Protein 4AJ8 (pdb70)

Secondary structure (DSSP, 8-state):
--EE--SHHHHHHHHHHTTTSEEEEEEE-TT-HHHHHHHHHHHHHHHH-SSEEEEEEETTT-HHHHHHTT--BSSEEEEEETTEEEEEEES--HHHHHHHHHHH-/-EEE--SHHHHHHHHHHTTTSEEEEEEE-TT-HHHHHHHHHHHHHHHH-TTEEEEEEETTT-HHHHHHTT--BSSEEEEEETTEEEEEEES--HHHHHHHHHHH-

Structure (mmCIF, N/CA/C/O backbone):
data_4AJ8
#
_entry.id   4AJ8
#
_cell.length_a   57.523
_cell.length_b   57.523
_cell.length_c   118.016
_cell.angle_alpha   90.00
_cell.angle_beta   90.00
_cell.angle_gamma   120.00
#
_symmetry.space_group_name_H-M   'P 32 1 2'
#
loop_
_entity.id
_entity.type
_entity.pdbx_description
1 polymer THIOREDOXIN
2 non-polymer GLYCEROL
3 non-polymer 'ACETATE ION'
4 non-polymer 'SULFATE ION'
5 water water
#
loop_
_atom_site.group_PDB
_atom_site.id
_atom_site.type_symbol
_atom_site.label_atom_id
_atom_site.label_alt_id
_atom_site.label_comp_id
_atom_site.label_asym_id
_atom_site.label_entity_id
_atom_site.label_seq_id
_atom_site.pdbx_PDB_ins_code
_atom_site.Cartn_x
_atom_site.Cartn_y
_atom_site.Cartn_z
_atom_site.occupancy
_atom_site.B_iso_or_equiv
_atom_site.auth_seq_id
_atom_site.auth_comp_id
_atom_site.auth_asym_id
_atom_site.auth_atom_id
_atom_site.pdbx_PDB_model_num
ATOM 1 N N . MET A 1 1 ? 27.736 -16.786 -27.148 1.00 34.84 1 MET A N 1
ATOM 2 C CA . MET A 1 1 ? 27.816 -15.793 -26.037 1.00 41.85 1 MET A CA 1
ATOM 3 C C . MET A 1 1 ? 26.394 -15.262 -25.885 1.00 36.68 1 MET A C 1
ATOM 4 O O . MET A 1 1 ? 25.728 -15.015 -26.913 1.00 45.21 1 MET A O 1
ATOM 9 N N A VAL A 1 2 ? 25.871 -15.130 -24.672 0.24 22.52 2 VAL A N 1
ATOM 10 N N B VAL A 1 2 ? 25.936 -15.072 -24.638 0.76 22.33 2 VAL A N 1
ATOM 11 C CA A VAL A 1 2 ? 24.518 -14.578 -24.617 0.24 20.29 2 VAL A CA 1
ATOM 12 C CA B VAL A 1 2 ? 24.568 -14.569 -24.499 0.76 20.51 2 VAL A CA 1
ATOM 13 C C A VAL A 1 2 ? 24.571 -13.074 -24.332 0.24 18.07 2 VAL A C 1
ATOM 14 C C B VAL A 1 2 ? 24.624 -13.039 -24.321 0.76 17.84 2 VAL A C 1
ATOM 15 O O A VAL A 1 2 ? 25.162 -12.610 -23.362 0.24 18.63 2 VAL A O 1
ATOM 16 O O B VAL A 1 2 ? 25.159 -12.558 -23.343 0.76 18.58 2 VAL A O 1
ATOM 23 N N . TYR A 1 3 ? 23.939 -12.331 -25.230 1.00 17.00 3 TYR A N 1
ATOM 24 C CA . TYR A 1 3 ? 24.036 -10.873 -25.210 1.00 17.00 3 TYR A CA 1
ATOM 25 C C . TYR A 1 3 ? 23.075 -10.305 -24.167 1.00 14.10 3 TYR A C 1
ATOM 26 O O . TYR A 1 3 ? 21.894 -10.696 -24.151 1.00 14.81 3 TYR A O 1
ATOM 35 N N . GLN A 1 4 ? 23.575 -9.385 -23.375 1.00 14.87 4 GLN A N 1
ATOM 36 C CA . GLN A 1 4 ? 22.710 -8.678 -22.384 1.00 14.16 4 GLN A CA 1
ATOM 37 C C . GLN A 1 4 ? 22.032 -7.448 -22.968 1.00 14.56 4 GLN A C 1
ATOM 38 O O . GLN A 1 4 ? 22.702 -6.398 -23.302 1.00 17.06 4 GLN A O 1
ATOM 44 N N . VAL A 1 5 ? 20.712 -7.533 -23.099 1.00 14.12 5 VAL A N 1
ATOM 45 C CA . VAL A 1 5 ? 19.864 -6.403 -23.545 1.00 13.35 5 VAL A CA 1
ATOM 46 C C . VAL A 1 5 ? 20.018 -5.235 -22.619 1.00 17.09 5 VAL A C 1
ATOM 47 O O . VAL A 1 5 ? 19.899 -5.332 -21.389 1.00 15.49 5 VAL A O 1
ATOM 51 N N . LYS A 1 6 ? 20.255 -4.037 -23.186 1.00 15.04 6 LYS A N 1
ATOM 52 C CA . LYS A 1 6 ? 20.641 -2.899 -22.325 1.00 16.30 6 LYS A CA 1
ATOM 53 C C . LYS A 1 6 ? 19.427 -2.052 -21.927 1.00 13.00 6 LYS A C 1
ATOM 54 O O . LYS A 1 6 ? 19.410 -1.484 -20.858 1.00 19.55 6 LYS A O 1
ATOM 60 N N . ASP A 1 7 ? 18.428 -2.005 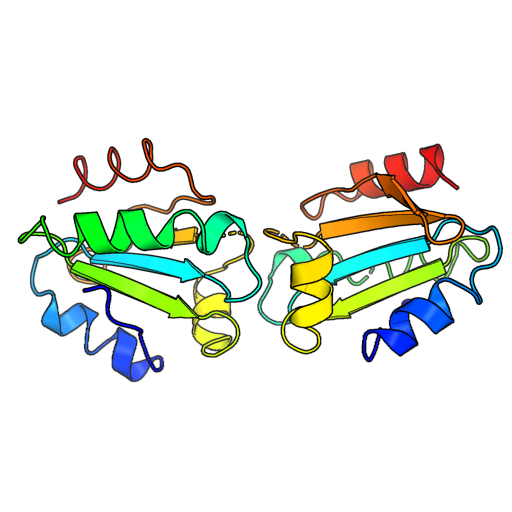-22.807 1.00 16.32 7 ASP A N 1
ATOM 61 C CA . ASP A 1 7 ? 17.252 -1.169 -22.657 1.00 14.12 7 ASP A CA 1
ATOM 62 C C . ASP A 1 7 ? 16.218 -1.519 -23.707 1.00 14.10 7 ASP A C 1
ATOM 63 O O . ASP A 1 7 ? 16.411 -2.469 -24.516 1.00 12.85 7 ASP A O 1
ATOM 68 N N . GLN A 1 8 ? 15.077 -0.866 -23.713 1.00 15.72 8 GLN A N 1
ATOM 69 C CA . GLN A 1 8 ? 14.009 -1.240 -24.633 1.00 16.65 8 GLN A CA 1
ATOM 70 C C . GLN A 1 8 ? 14.446 -1.022 -26.112 1.00 13.76 8 GLN A C 1
ATOM 71 O O . GLN A 1 8 ? 14.133 -1.845 -26.970 1.00 14.17 8 GLN A O 1
ATOM 77 N N . GLU A 1 9 ? 15.156 0.051 -26.400 1.00 15.80 9 GLU A N 1
ATOM 78 C CA . GLU A 1 9 ? 15.562 0.247 -27.784 1.00 15.55 9 GLU A CA 1
ATOM 79 C C . GLU A 1 9 ? 16.516 -0.865 -28.220 1.00 15.05 9 GLU A C 1
ATOM 80 O O . GLU A 1 9 ? 16.458 -1.3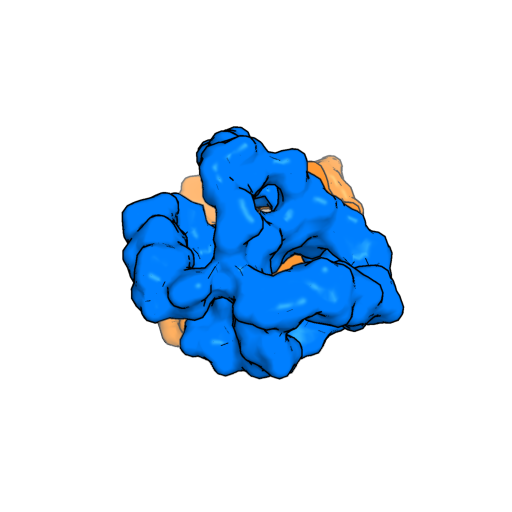26 -29.406 1.00 14.12 9 GLU A O 1
ATOM 86 N N . ASP A 1 10 ? 17.346 -1.290 -27.269 1.00 14.46 10 ASP A N 1
ATOM 87 C CA . ASP A 1 10 ? 18.304 -2.346 -27.581 1.00 16.51 10 ASP A CA 1
ATOM 88 C C . ASP A 1 10 ? 17.595 -3.620 -27.782 1.00 16.84 10 ASP A C 1
ATOM 89 O O . ASP A 1 10 ? 18.021 -4.413 -28.642 1.00 13.98 10 ASP A O 1
ATOM 94 N N . PHE A 1 11 ? 16.543 -3.877 -27.050 1.00 14.08 11 PHE A N 1
ATOM 95 C CA . PHE A 1 11 ? 15.763 -5.130 -27.307 1.00 13.09 11 PHE A CA 1
ATOM 96 C C . PHE A 1 11 ? 15.272 -5.147 -28.744 1.00 14.11 11 PHE A C 1
ATOM 97 O O . PHE A 1 11 ? 15.376 -6.147 -29.448 1.00 13.60 11 PHE A O 1
ATOM 105 N N . THR A 1 12 ? 14.660 -4.044 -29.214 1.00 13.40 12 THR A N 1
ATOM 106 C CA . THR A 1 12 ? 14.269 -3.972 -30.625 1.00 14.31 12 THR A CA 1
ATOM 107 C C . THR A 1 12 ? 15.432 -4.146 -31.601 1.00 14.98 12 THR A C 1
ATOM 108 O O . THR A 1 12 ? 15.273 -4.879 -32.586 1.00 13.13 12 THR A O 1
ATOM 112 N N . LYS A 1 13 ? 16.575 -3.552 -31.330 1.00 13.63 13 LYS A N 1
ATOM 113 C CA A LYS A 1 13 ? 17.772 -3.725 -32.194 0.47 13.36 13 LYS A CA 1
ATOM 114 C CA B LYS A 1 13 ? 17.745 -3.735 -32.185 0.53 13.38 13 LYS A CA 1
ATOM 115 C C . LYS A 1 13 ? 18.127 -5.205 -32.276 1.00 15.81 13 LYS A C 1
ATOM 116 O O . LYS A 1 13 ? 18.390 -5.715 -33.358 1.00 15.64 13 LYS A O 1
ATOM 127 N N . GLN A 1 14 ? 18.118 -5.877 -31.120 1.00 14.07 14 GLN A N 1
ATOM 128 C CA . GLN A 1 14 ? 18.543 -7.288 -31.234 1.00 11.42 14 GLN A CA 1
ATOM 129 C C . GLN A 1 14 ? 17.514 -8.152 -31.867 1.00 14.80 14 GLN A C 1
ATOM 130 O O . GLN A 1 14 ? 17.860 -9.193 -32.501 1.00 13.85 14 GLN A O 1
ATOM 136 N N . LEU A 1 15 ? 16.216 -7.880 -31.683 1.00 12.55 15 LEU A N 1
ATOM 137 C CA . LEU A 1 15 ? 15.190 -8.630 -32.371 1.00 13.32 15 LEU A CA 1
ATOM 138 C C . LEU A 1 15 ? 15.307 -8.458 -33.895 1.00 15.54 15 LEU A C 1
ATOM 139 O O . LEU A 1 15 ? 15.066 -9.407 -34.656 1.00 17.29 15 LEU A O 1
ATOM 144 N N . ASN A 1 16 ? 15.641 -7.242 -34.298 1.00 15.00 16 ASN A N 1
ATOM 145 C CA . ASN A 1 16 ? 15.884 -7.030 -35.706 1.00 14.48 16 ASN A CA 1
ATOM 146 C C . ASN A 1 16 ? 17.165 -7.725 -36.183 1.00 15.87 16 ASN A C 1
ATOM 147 O O . ASN A 1 16 ? 17.167 -8.338 -37.261 1.00 15.89 16 ASN A O 1
ATOM 152 N N . GLU A 1 17 ? 18.204 -7.703 -35.373 1.00 11.89 17 GLU A N 1
ATOM 153 C CA . GLU A 1 17 ? 19.507 -8.318 -35.767 1.00 13.40 17 GLU A CA 1
ATOM 154 C C . GLU A 1 17 ? 19.336 -9.791 -35.902 1.00 15.61 17 GLU A C 1
ATOM 155 O O . GLU A 1 17 ? 20.037 -10.431 -36.762 1.00 16.43 17 GLU A O 1
ATOM 161 N N . ALA A 1 18 ? 18.391 -10.417 -35.162 1.00 12.47 18 ALA A N 1
ATOM 162 C CA . ALA A 1 18 ? 18.208 -11.875 -35.298 1.00 13.42 18 ALA A CA 1
ATOM 163 C C . ALA A 1 18 ? 17.597 -12.315 -36.600 1.00 13.54 18 ALA A C 1
ATOM 164 O O . ALA A 1 18 ? 17.600 -13.502 -36.896 1.00 13.29 18 ALA A O 1
ATOM 166 N N . GLY A 1 19 ? 17.068 -11.375 -37.408 1.00 13.22 19 GLY A N 1
ATOM 167 C CA . GLY A 1 19 ? 16.493 -11.829 -38.703 1.00 15.12 19 GLY A CA 1
ATOM 168 C C . GLY A 1 19 ? 15.314 -12.776 -38.573 1.00 12.93 19 GLY A C 1
ATOM 169 O O . GLY A 1 19 ? 14.352 -12.424 -37.861 1.00 16.04 19 GLY A O 1
ATOM 170 N N . ASN A 1 20 ? 15.374 -13.967 -39.186 1.00 15.57 20 ASN A N 1
ATOM 171 C CA . ASN A 1 20 ? 14.355 -14.926 -39.097 1.00 14.95 20 ASN A CA 1
ATOM 172 C C . ASN A 1 20 ? 14.642 -16.011 -38.004 1.00 14.29 20 ASN A C 1
ATOM 173 O O . ASN A 1 20 ? 13.761 -16.876 -37.821 1.00 15.58 20 ASN A O 1
ATOM 178 N N . LYS A 1 21 ? 15.746 -15.831 -37.253 1.00 14.79 21 LYS A N 1
ATOM 179 C CA . LYS A 1 21 ? 16.074 -16.868 -36.225 1.00 14.02 21 LYS A CA 1
ATOM 180 C C . LYS A 1 21 ? 15.150 -16.801 -35.012 1.00 13.98 21 LYS A C 1
ATOM 181 O O . LYS A 1 21 ? 14.817 -15.684 -34.557 1.00 14.79 21 LYS A O 1
ATOM 187 N N . LEU A 1 22 ? 14.849 -17.985 -34.438 1.00 12.10 22 LEU A N 1
ATOM 188 C CA . LEU A 1 22 ? 14.286 -18.000 -33.073 1.00 11.14 22 LEU A CA 1
ATOM 189 C C . LEU A 1 22 ? 15.180 -17.233 -32.161 1.00 14.33 22 LEU A C 1
ATOM 190 O O . LEU A 1 22 ? 16.440 -17.343 -32.171 1.00 13.15 22 LEU A O 1
ATOM 195 N N . VAL A 1 23 ? 14.554 -16.458 -31.249 1.00 13.11 23 VAL A N 1
ATOM 196 C CA . VAL A 1 23 ? 15.245 -15.724 -30.182 1.00 10.67 23 VAL A CA 1
ATOM 197 C C . VAL A 1 23 ? 14.740 -16.252 -28.856 1.00 11.38 23 VAL A C 1
ATOM 198 O O . VAL A 1 23 ? 13.523 -16.345 -28.642 1.00 12.84 23 VAL A O 1
ATOM 202 N N . VAL A 1 24 ? 15.687 -16.594 -27.978 1.00 11.14 24 VAL A N 1
ATOM 203 C CA . VAL A 1 24 ? 15.352 -17.036 -26.585 1.00 10.62 24 VAL A CA 1
ATOM 204 C C . VAL A 1 24 ? 15.855 -15.963 -25.732 1.00 10.16 24 VAL A C 1
ATOM 205 O O . VAL A 1 24 ? 17.077 -15.690 -25.679 1.00 12.20 24 VAL A O 1
ATOM 209 N N . ILE A 1 25 ? 14.992 -15.379 -24.867 1.00 10.48 25 ILE A N 1
ATOM 210 C CA . ILE A 1 25 ? 15.462 -14.328 -23.940 1.00 11.82 25 ILE A CA 1
ATOM 211 C C . ILE A 1 25 ? 15.278 -14.804 -22.516 1.00 10.63 25 ILE A C 1
ATOM 212 O O . ILE A 1 25 ? 14.152 -15.200 -22.146 1.00 12.25 25 ILE A O 1
ATOM 217 N N . ASP A 1 26 ? 16.370 -14.852 -21.788 1.00 10.01 26 ASP A N 1
ATOM 218 C CA . ASP A 1 26 ? 16.367 -15.269 -20.341 1.00 9.86 26 ASP A CA 1
ATOM 219 C C . ASP A 1 26 ? 16.221 -14.036 -19.481 1.00 9.11 26 ASP A C 1
ATOM 220 O O . ASP A 1 26 ? 17.114 -13.178 -19.467 1.00 10.78 26 ASP A O 1
ATOM 225 N N . PHE A 1 27 ? 15.037 -13.882 -18.856 1.00 10.10 27 PHE A N 1
ATOM 226 C CA . PHE A 1 27 ? 14.851 -12.854 -17.795 1.00 10.34 27 PHE A CA 1
ATOM 227 C C . PHE A 1 27 ? 15.363 -13.398 -16.483 1.00 11.39 27 PHE A C 1
ATOM 228 O O . PHE A 1 27 ? 14.864 -14.384 -15.972 1.00 13.28 27 PHE A O 1
ATOM 236 N N . TYR A 1 28 ? 16.353 -12.747 -15.943 1.00 10.69 28 TYR A N 1
ATOM 237 C CA . TYR A 1 28 ? 17.053 -13.295 -14.791 1.00 10.44 28 TYR A CA 1
ATOM 238 C C . TYR A 1 28 ? 17.373 -12.205 -13.768 1.00 12.08 28 TYR A C 1
ATOM 239 O O . TYR A 1 28 ? 17.223 -11.001 -14.039 1.00 11.19 28 TYR A O 1
ATOM 248 N N . ALA A 1 29 ? 17.867 -12.610 -12.591 1.00 12.46 29 ALA A N 1
ATOM 249 C CA . ALA A 1 29 ? 18.457 -11.653 -11.661 1.00 13.28 29 ALA A CA 1
ATOM 250 C C . ALA A 1 29 ? 19.795 -12.203 -11.137 1.00 13.79 29 ALA A C 1
ATOM 251 O O . ALA A 1 29 ? 19.949 -13.405 -11.011 1.00 15.50 29 ALA A O 1
ATOM 253 N N . THR A 1 30 ? 20.644 -11.303 -10.713 1.00 17.63 30 THR A N 1
ATOM 254 C CA . THR A 1 30 ? 21.973 -11.736 -10.219 1.00 15.98 30 THR A CA 1
ATOM 255 C C . THR A 1 30 ? 21.848 -12.377 -8.847 1.00 17.84 30 THR A C 1
ATOM 256 O O . THR A 1 30 ? 22.794 -13.072 -8.442 1.00 23.76 30 THR A O 1
ATOM 260 N N . TRP A 1 31 ? 20.722 -12.220 -8.147 1.00 17.98 31 TRP A N 1
ATOM 261 C CA . TRP A 1 31 ? 20.576 -12.759 -6.790 1.00 18.24 31 TRP A CA 1
ATOM 262 C C . TRP A 1 31 ? 19.794 -14.070 -6.865 1.00 20.49 31 TRP A C 1
ATOM 263 O O . TRP A 1 31 ? 19.447 -14.674 -5.803 1.00 20.67 31 TRP A O 1
ATOM 274 N N A CYS A 1 32 ? 19.506 -14.528 -8.107 0.40 15.82 32 CYS A N 1
ATOM 275 N N B CYS A 1 32 ? 19.549 -14.561 -8.065 0.60 15.78 32 CYS A N 1
ATOM 276 C CA A CYS A 1 32 ? 18.686 -15.721 -8.427 0.40 16.53 32 CYS A CA 1
ATOM 277 C CA B CYS A 1 32 ? 18.651 -15.657 -8.098 0.60 14.35 32 CYS A CA 1
ATOM 278 C C A CYS A 1 32 ? 19.544 -16.971 -8.520 0.40 16.62 32 CYS A C 1
ATOM 279 C C B CYS A 1 32 ? 19.470 -16.905 -8.451 0.60 16.81 32 CYS A C 1
ATOM 280 O O A CYS A 1 32 ? 20.202 -17.220 -9.540 0.40 16.34 32 CYS A O 1
ATOM 281 O O B CYS A 1 32 ? 20.067 -17.052 -9.495 0.60 16.18 32 CYS A O 1
ATOM 286 N N . GLY A 1 33 ? 19.470 -17.809 -7.468 1.00 17.15 33 GLY A N 1
ATOM 287 C CA . GLY A 1 33 ? 20.192 -19.071 -7.547 1.00 18.04 33 GLY A CA 1
ATOM 288 C C . GLY A 1 33 ? 19.928 -19.938 -8.774 1.00 16.91 33 GLY A C 1
ATOM 289 O O . GLY A 1 33 ? 20.872 -20.273 -9.473 1.00 17.29 33 GLY A O 1
ATOM 290 N N . PRO A 1 34 ? 18.641 -20.279 -9.055 1.00 14.99 34 PRO A N 1
ATOM 291 C CA . PRO A 1 34 ? 18.367 -21.097 -10.273 1.00 16.64 34 PRO A CA 1
ATOM 292 C C . PRO A 1 34 ? 18.866 -20.434 -11.584 1.00 17.01 34 PRO A C 1
ATOM 293 O O . PRO A 1 34 ? 19.265 -21.023 -12.543 1.00 17.43 34 PRO A O 1
ATOM 297 N N . CYS A 1 35 ? 18.829 -19.077 -11.608 1.00 14.44 35 CYS A N 1
ATOM 298 C CA . CYS A 1 35 ? 19.430 -18.416 -12.778 1.00 14.07 35 CYS A CA 1
ATOM 299 C C . CYS A 1 35 ? 20.889 -18.610 -12.967 1.00 14.07 35 CYS A C 1
ATOM 300 O O . CYS A 1 35 ? 21.368 -18.790 -14.068 1.00 15.65 35 CYS A O 1
ATOM 303 N N . LYS A 1 36 ? 21.608 -18.559 -11.845 1.00 16.03 36 LYS A N 1
ATOM 304 C CA . LYS A 1 36 ? 23.071 -18.757 -11.894 1.00 17.13 36 LYS A CA 1
ATOM 305 C C . LYS A 1 36 ? 23.405 -20.217 -12.306 1.00 16.56 36 LYS A C 1
ATOM 306 O O . LYS A 1 36 ? 24.371 -20.431 -13.047 1.00 18.70 36 LYS A O 1
ATOM 312 N N A MET A 1 37 ? 22.598 -21.164 -11.895 0.41 16.55 37 MET A N 1
ATOM 313 N N B MET A 1 37 ? 22.569 -21.149 -11.847 0.59 16.46 37 MET A N 1
ATOM 314 C CA A MET A 1 37 ? 22.928 -22.558 -12.228 0.41 18.81 37 MET A CA 1
ATOM 315 C CA B MET A 1 37 ? 22.714 -22.618 -12.132 0.59 17.68 37 MET A CA 1
ATOM 316 C C A MET A 1 37 ? 22.598 -22.901 -13.674 0.41 18.72 37 MET A C 1
ATOM 317 C C B MET A 1 37 ? 22.574 -22.890 -13.627 0.59 18.72 37 MET A C 1
ATOM 318 O O A MET A 1 37 ? 23.213 -23.781 -14.274 0.41 22.26 37 MET A O 1
ATOM 319 O O B MET A 1 37 ? 23.284 -23.710 -14.210 0.59 22.45 37 MET A O 1
ATOM 328 N N . ILE A 1 38 ? 21.652 -22.185 -14.276 1.00 16.81 38 ILE A N 1
ATOM 329 C CA . ILE A 1 38 ? 21.409 -22.490 -15.684 1.00 14.26 38 ILE A CA 1
ATOM 330 C C . ILE A 1 38 ? 22.171 -21.607 -16.693 1.00 15.88 38 ILE A C 1
ATOM 331 O O . ILE A 1 38 ? 22.361 -21.970 -17.852 1.00 14.87 38 ILE A O 1
ATOM 336 N N . ALA A 1 39 ? 22.708 -20.488 -16.184 1.00 14.62 39 ALA A N 1
ATOM 337 C CA . ALA A 1 39 ? 23.406 -19.609 -17.111 1.00 14.79 39 ALA A CA 1
ATOM 338 C C . ALA A 1 39 ? 24.557 -20.231 -17.912 1.00 14.64 39 ALA A C 1
ATOM 339 O O . ALA A 1 39 ? 24.622 -20.009 -19.109 1.00 16.44 39 ALA A O 1
ATOM 341 N N . PRO A 1 40 ? 25.406 -21.100 -17.250 1.00 15.32 40 PRO A N 1
ATOM 342 C CA . PRO A 1 40 ? 26.431 -21.701 -18.111 1.00 19.61 40 PRO A CA 1
ATOM 343 C C . PRO A 1 40 ? 25.837 -22.672 -19.212 1.00 16.12 40 PRO A C 1
ATOM 344 O O . PRO A 1 40 ? 26.446 -22.758 -20.271 1.00 14.21 40 PRO A O 1
ATOM 348 N N . LYS A 1 41 ? 24.698 -23.303 -18.936 1.00 15.64 41 LYS A N 1
ATOM 349 C CA . LYS A 1 41 ? 24.043 -24.123 -19.970 1.00 15.79 41 LYS A CA 1
ATOM 350 C C . LYS A 1 41 ? 23.563 -23.282 -21.130 1.00 15.88 41 LYS A C 1
ATOM 351 O O . LYS A 1 41 ? 23.655 -23.703 -22.274 1.00 16.55 41 LYS A O 1
ATOM 357 N N . LEU A 1 42 ? 23.033 -22.098 -20.804 1.00 12.81 42 LEU A N 1
ATOM 358 C CA . LEU A 1 42 ? 22.660 -21.192 -21.896 1.00 15.67 42 LEU A CA 1
ATOM 359 C C . LEU A 1 42 ? 23.878 -20.723 -22.724 1.00 12.15 42 LEU A C 1
ATOM 360 O O . LEU A 1 42 ? 23.777 -20.596 -23.924 1.00 15.28 42 LEU A O 1
ATOM 365 N N . GLU A 1 43 ? 24.972 -20.405 -22.055 1.00 14.30 43 GLU A N 1
ATOM 366 C CA . GLU A 1 43 ? 26.172 -19.992 -22.782 1.00 17.61 43 GLU A CA 1
ATOM 367 C C . GLU A 1 43 ? 26.620 -21.145 -23.655 1.00 17.10 43 GLU A C 1
ATOM 368 O O . GLU A 1 43 ? 26.984 -20.928 -24.781 1.00 15.75 43 GLU A O 1
ATOM 374 N N . GLU A 1 44 ? 26.542 -22.382 -23.159 1.00 15.38 44 GLU A N 1
ATOM 375 C CA . GLU A 1 44 ? 26.861 -23.486 -24.063 1.00 17.05 44 GLU A CA 1
ATOM 376 C C . GLU A 1 44 ? 25.946 -23.700 -25.270 1.00 15.15 44 GLU A C 1
ATOM 377 O O . GLU A 1 44 ? 26.400 -23.919 -26.390 1.00 16.01 44 GLU A O 1
ATOM 383 N N . LEU A 1 45 ? 24.615 -23.527 -25.063 1.00 16.34 45 LEU A N 1
ATOM 384 C CA . LEU A 1 45 ? 23.715 -23.573 -26.209 1.00 16.89 45 LEU A CA 1
ATOM 385 C C . LEU A 1 45 ? 23.937 -22.430 -27.193 1.00 14.60 45 LEU A C 1
ATOM 386 O O . LEU A 1 45 ? 23.829 -22.638 -28.402 1.00 16.02 45 LEU A O 1
ATOM 391 N N . SER A 1 46 ? 24.239 -21.225 -26.686 1.00 13.58 46 SER A N 1
ATOM 392 C CA . SER A 1 46 ? 24.482 -20.077 -27.530 1.00 13.09 46 SER A CA 1
ATOM 393 C C . SER A 1 46 ? 25.751 -20.292 -28.402 1.00 13.72 46 SER A C 1
ATOM 394 O O . SER A 1 46 ? 25.774 -19.956 -29.540 1.00 16.77 46 SER A O 1
ATOM 397 N N A GLN A 1 47 ? 26.795 -20.857 -27.795 0.42 15.95 47 GLN A N 1
ATOM 398 N N B GLN A 1 47 ? 26.813 -20.861 -27.825 0.58 15.89 47 GLN A N 1
ATOM 399 C CA A GLN A 1 47 ? 28.054 -21.120 -28.499 0.42 17.98 47 GLN A CA 1
ATOM 400 C CA B GLN A 1 47 ? 28.037 -21.163 -28.598 0.58 17.82 47 GLN A CA 1
ATOM 401 C C A GLN A 1 47 ? 27.857 -22.160 -29.599 0.42 23.38 47 GLN A C 1
ATOM 402 C C B GLN A 1 47 ? 27.762 -22.349 -29.542 0.58 23.93 47 GLN A C 1
ATOM 403 O O A GLN A 1 47 ? 28.619 -22.190 -30.581 0.42 23.88 47 GLN A O 1
ATOM 404 O O B GLN A 1 47 ? 28.286 -22.404 -30.676 0.58 24.06 47 GLN A O 1
ATOM 415 N N A SER A 1 48 ? 26.824 -23.005 -29.463 0.42 17.73 48 SER A N 1
ATOM 416 N N B SER A 1 48 ? 26.888 -23.281 -29.126 0.58 15.62 48 SER A N 1
ATOM 417 C CA A SER A 1 48 ? 26.731 -24.187 -30.292 0.42 20.17 48 SER A CA 1
ATOM 418 C CA B SER A 1 48 ? 26.565 -24.443 -29.992 0.58 18.61 48 SER A CA 1
ATOM 419 C C A SER A 1 48 ? 25.683 -24.124 -31.343 0.42 20.01 48 SER A C 1
ATOM 420 C C B SER A 1 48 ? 25.684 -24.197 -31.199 0.58 19.55 48 SER A C 1
ATOM 421 O O A SER A 1 48 ? 25.830 -24.650 -32.440 0.42 21.91 48 SER A O 1
ATOM 422 O O B SER A 1 48 ? 25.997 -24.629 -32.282 0.58 21.98 48 SER A O 1
ATOM 427 N N . MET A 1 49 ? 24.591 -23.429 -31.053 1.00 19.53 49 MET A N 1
ATOM 428 C CA . MET A 1 49 ? 23.567 -23.356 -32.055 1.00 20.31 49 MET A CA 1
ATOM 429 C C . MET A 1 49 ? 23.698 -22.109 -32.889 1.00 29.03 49 MET A C 1
ATOM 430 O O . MET A 1 49 ? 23.799 -20.991 -32.366 1.00 33.24 49 MET A O 1
ATOM 435 N N . SER A 1 50 ? 23.702 -22.277 -34.195 1.00 21.94 50 SER A N 1
ATOM 436 C CA . SER A 1 50 ? 23.871 -21.082 -35.024 1.00 21.13 50 SER A CA 1
ATOM 437 C C . SER A 1 50 ? 22.558 -20.556 -35.565 1.00 21.42 50 SER A C 1
ATOM 438 O O . SER A 1 50 ? 22.488 -19.463 -36.172 1.00 27.15 50 SER A O 1
ATOM 441 N N . ASP A 1 51 ? 21.492 -21.325 -35.396 1.00 18.55 51 ASP A N 1
ATOM 442 C CA . ASP A 1 51 ? 20.177 -20.903 -35.871 1.00 19.03 51 ASP A CA 1
ATOM 443 C C . ASP A 1 51 ? 19.234 -20.418 -34.819 1.00 18.51 51 ASP A C 1
ATOM 444 O O . ASP A 1 51 ? 18.031 -20.349 -35.044 1.00 17.77 51 ASP A O 1
ATOM 449 N N . VAL A 1 52 ? 19.768 -20.134 -33.664 1.00 13.94 52 VAL A N 1
ATOM 450 C CA . VAL A 1 52 ? 19.014 -19.518 -32.556 1.00 12.62 52 VAL A CA 1
ATOM 451 C C . VAL A 1 52 ? 19.866 -18.438 -31.971 1.00 14.84 52 VAL A C 1
ATOM 452 O O . VAL A 1 52 ? 21.118 -18.496 -31.916 1.00 16.86 52 VAL A O 1
ATOM 456 N N . VAL A 1 53 ? 19.222 -17.308 -31.576 1.00 11.44 53 VAL A N 1
ATOM 457 C CA . VAL A 1 53 ? 19.905 -16.267 -30.852 1.00 12.07 53 VAL A CA 1
ATOM 458 C C . VAL A 1 53 ? 19.445 -16.252 -29.412 1.00 11.56 53 VAL A C 1
ATOM 459 O O . VAL A 1 53 ? 18.229 -16.336 -29.179 1.00 12.46 53 VAL A O 1
ATOM 463 N N . PHE A 1 54 ? 20.401 -16.191 -28.526 1.00 13.16 54 PHE A N 1
ATOM 464 C CA . PHE A 1 54 ? 20.171 -16.153 -27.077 1.00 11.25 54 PHE A CA 1
ATOM 465 C C . PHE A 1 54 ? 20.498 -14.768 -26.526 1.00 13.07 54 PHE A C 1
ATOM 466 O O . PHE A 1 54 ? 21.569 -14.185 -26.707 1.00 14.24 54 PHE A O 1
ATOM 474 N N . LEU A 1 55 ? 19.480 -14.194 -25.845 1.00 11.42 55 LEU A N 1
ATOM 475 C CA . LEU A 1 55 ? 19.635 -12.916 -25.130 1.00 11.66 55 LEU A CA 1
ATOM 476 C C . LEU A 1 55 ? 19.302 -13.043 -23.661 1.00 10.62 55 LEU A C 1
ATOM 477 O O . LEU A 1 55 ? 18.650 -14.010 -23.227 1.00 11.43 55 LEU A O 1
ATOM 482 N N . LYS A 1 56 ? 19.727 -12.072 -22.912 1.00 9.83 56 LYS A N 1
ATOM 483 C CA . LYS A 1 56 ? 19.370 -12.050 -21.493 1.00 10.84 56 LYS A CA 1
ATOM 484 C C . LYS A 1 56 ? 18.990 -10.635 -21.057 1.00 13.48 56 LYS A C 1
ATOM 485 O O . LYS A 1 56 ? 19.491 -9.635 -21.607 1.00 13.42 56 LYS A O 1
ATOM 491 N N . VAL A 1 57 ? 18.062 -10.556 -20.079 1.00 10.11 57 VAL A N 1
ATOM 492 C CA . VAL A 1 57 ? 17.600 -9.312 -19.531 1.00 12.05 57 VAL A CA 1
ATOM 493 C C . VAL A 1 57 ? 17.697 -9.435 -18.011 1.00 12.49 57 VAL A C 1
ATOM 494 O O . VAL A 1 57 ? 17.039 -10.271 -17.400 1.00 12.87 57 VAL A O 1
ATOM 498 N N . ASP A 1 58 ? 18.438 -8.526 -17.433 1.00 12.77 58 ASP A N 1
ATOM 499 C CA . ASP A 1 58 ? 18.566 -8.441 -15.966 1.00 10.78 58 ASP A CA 1
ATOM 500 C C . ASP A 1 58 ? 17.385 -7.667 -15.462 1.00 14.56 58 ASP A C 1
ATOM 501 O O . ASP A 1 58 ? 17.288 -6.438 -15.777 1.00 15.75 58 ASP A O 1
ATOM 506 N N . VAL A 1 59 ? 16.482 -8.300 -14.737 1.00 12.87 59 VAL A N 1
ATOM 507 C CA . VAL A 1 59 ? 15.237 -7.612 -14.335 1.00 15.29 59 VAL A CA 1
ATOM 508 C C . VAL A 1 59 ? 15.467 -6.441 -13.426 1.00 15.42 59 VAL A C 1
ATOM 509 O O . VAL A 1 59 ? 14.588 -5.552 -13.335 1.00 18.34 59 VAL A O 1
ATOM 513 N N . ASP A 1 60 ? 16.552 -6.421 -12.694 1.00 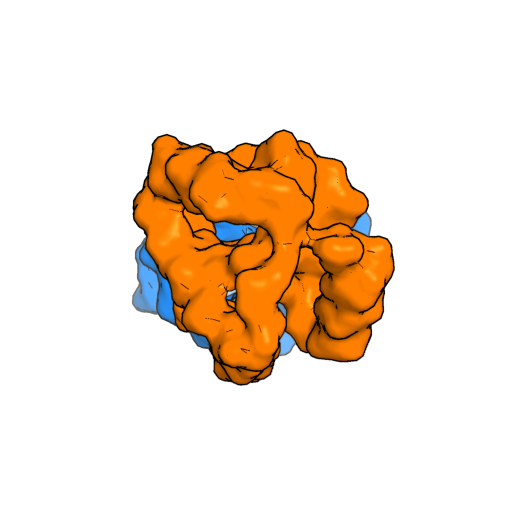14.24 60 ASP A N 1
ATOM 514 C CA . ASP A 1 60 ? 16.788 -5.241 -11.819 1.00 20.20 60 ASP A CA 1
ATOM 515 C C . ASP A 1 60 ? 17.347 -4.066 -12.600 1.00 23.81 60 ASP A C 1
ATOM 516 O O . ASP A 1 60 ? 17.149 -2.898 -12.204 1.00 29.31 60 ASP A O 1
ATOM 521 N N . GLU A 1 61 ? 18.031 -4.310 -13.692 1.00 17.29 61 GLU A N 1
ATOM 522 C CA . GLU A 1 61 ? 18.519 -3.258 -14.570 1.00 23.73 61 GLU A CA 1
ATOM 523 C C . GLU A 1 61 ? 17.505 -2.778 -15.599 1.00 23.23 61 GLU A C 1
ATOM 524 O O . GLU A 1 61 ? 17.568 -1.606 -16.046 1.00 26.81 61 GLU A O 1
ATOM 530 N N . CYS A 1 62 ? 16.607 -3.660 -16.004 1.00 15.97 62 CYS A N 1
ATOM 531 C CA . CYS A 1 62 ? 15.554 -3.332 -17.019 1.00 17.20 62 CYS A CA 1
ATOM 532 C C . CYS A 1 62 ? 14.181 -3.666 -16.462 1.00 12.76 62 CYS A C 1
ATOM 533 O O . CYS A 1 62 ? 13.441 -4.531 -16.991 1.00 14.94 62 CYS A O 1
ATOM 536 N N . GLU A 1 63 ? 13.823 -2.988 -15.355 1.00 14.93 63 GLU A N 1
ATOM 537 C CA . GLU A 1 63 ? 12.526 -3.241 -14.675 1.00 16.84 63 GLU A CA 1
ATOM 538 C C . GLU A 1 63 ? 11.292 -2.976 -15.553 1.00 17.06 63 GLU A C 1
ATOM 539 O O . GLU A 1 63 ? 10.306 -3.683 -15.485 1.00 16.83 63 GLU A O 1
ATOM 545 N N . ASP A 1 64 ? 11.425 -2.061 -16.484 1.00 17.63 64 ASP A N 1
ATOM 546 C CA . ASP A 1 64 ? 10.429 -1.809 -17.489 1.00 18.50 64 ASP A CA 1
ATOM 547 C C . ASP A 1 64 ? 10.155 -2.958 -18.428 1.00 12.88 64 ASP A C 1
ATOM 548 O O . ASP A 1 64 ? 9.051 -3.295 -18.683 1.00 17.41 64 ASP A O 1
ATOM 553 N N . ILE A 1 65 ? 11.235 -3.536 -18.940 1.00 15.80 65 ILE A N 1
ATOM 554 C CA . ILE A 1 65 ? 11.093 -4.714 -19.783 1.00 16.71 65 ILE A CA 1
ATOM 555 C C . ILE A 1 65 ? 10.475 -5.867 -19.002 1.00 13.62 65 ILE A C 1
ATOM 556 O O . ILE A 1 65 ? 9.663 -6.633 -19.502 1.00 15.72 65 ILE A O 1
ATOM 561 N N . ALA A 1 66 ? 10.932 -6.012 -17.724 1.00 15.01 66 ALA A N 1
ATOM 562 C CA . ALA A 1 66 ? 10.342 -7.105 -16.942 1.00 17.74 66 ALA A CA 1
ATOM 563 C C . ALA A 1 66 ? 8.850 -6.899 -16.697 1.00 12.91 66 ALA A C 1
ATOM 564 O O . ALA A 1 66 ? 8.086 -7.834 -16.835 1.00 14.41 66 ALA A O 1
ATOM 566 N N . GLN A 1 67 ? 8.509 -5.651 -16.443 1.00 15.01 67 GLN A N 1
ATOM 567 C CA . GLN A 1 67 ? 7.041 -5.332 -16.272 1.00 17.95 67 GLN A CA 1
ATOM 568 C C . GLN A 1 67 ? 6.212 -5.620 -17.526 1.00 16.74 67 GLN A C 1
ATOM 569 O O . GLN A 1 67 ? 5.134 -6.219 -17.469 1.00 19.45 67 GLN A O 1
ATOM 575 N N . ASP A 1 68 ? 6.781 -5.210 -18.664 1.00 19.75 68 ASP A N 1
ATOM 576 C CA . ASP A 1 68 ? 6.057 -5.321 -19.940 1.00 18.65 68 ASP A CA 1
ATOM 577 C C . ASP A 1 68 ? 5.881 -6.734 -20.362 1.00 16.65 68 ASP A C 1
ATOM 578 O O . ASP A 1 68 ? 5.012 -7.136 -21.168 1.00 25.01 68 ASP A O 1
ATOM 583 N N . ASN A 1 69 ? 6.764 -7.582 -19.808 1.00 19.03 69 ASN A N 1
ATOM 584 C CA . ASN A 1 69 ? 6.673 -8.982 -20.063 1.00 19.62 69 ASN A CA 1
ATOM 585 C C . ASN A 1 69 ? 6.111 -9.896 -19.012 1.00 18.76 69 ASN A C 1
ATOM 586 O O . ASN A 1 69 ? 6.110 -11.149 -19.108 1.00 19.82 69 ASN A O 1
ATOM 591 N N . GLN A 1 70 ? 5.511 -9.225 -18.012 1.00 19.78 70 GLN A N 1
ATOM 592 C CA . GLN A 1 70 ? 4.758 -9.891 -16.964 1.00 20.63 70 GLN A CA 1
ATOM 593 C C . GLN A 1 70 ? 5.600 -10.927 -16.294 1.00 17.62 70 GLN A C 1
ATOM 594 O O . GLN A 1 70 ? 5.132 -12.012 -15.995 1.00 20.07 70 GLN A O 1
ATOM 600 N N . ILE A 1 71 ? 6.840 -10.523 -16.032 1.00 17.79 71 ILE A N 1
ATOM 601 C CA . ILE A 1 71 ? 7.737 -11.515 -15.388 1.00 17.57 71 ILE A CA 1
ATOM 602 C C . ILE A 1 71 ? 7.337 -11.635 -13.924 1.00 20.22 71 ILE A C 1
ATOM 603 O O . ILE A 1 71 ? 7.055 -10.612 -13.287 1.00 21.87 71 ILE A O 1
ATOM 608 N N . ALA A 1 72 ? 7.359 -12.865 -13.416 1.00 14.31 72 ALA A N 1
ATOM 609 C CA . ALA A 1 72 ? 7.169 -13.086 -11.955 1.00 17.49 72 ALA A CA 1
ATOM 610 C C . ALA A 1 72 ? 8.081 -14.137 -11.373 1.00 20.02 72 ALA A C 1
ATOM 611 O O . ALA A 1 72 ? 8.361 -14.081 -10.185 1.00 21.20 72 ALA A O 1
ATOM 613 N N . CYS A 1 73 ? 8.589 -15.071 -12.174 1.00 18.66 73 CYS A N 1
ATOM 614 C CA . CYS A 1 73 ? 9.549 -16.070 -11.600 1.00 16.25 73 CYS A CA 1
ATOM 615 C C . CYS A 1 73 ? 10.815 -15.922 -12.412 1.00 16.01 73 CYS A C 1
ATOM 616 O O . CYS A 1 73 ? 10.797 -15.505 -13.601 1.00 21.33 73 CYS A O 1
ATOM 619 N N B MET A 1 74 ? 11.827 -16.534 -11.860 0.55 14.60 74 MET A N 1
ATOM 620 N N C MET A 1 74 ? 12.000 -16.030 -11.753 0.45 12.01 74 MET A N 1
ATOM 621 C CA B MET A 1 74 ? 13.024 -16.511 -12.574 0.55 17.37 74 MET A CA 1
ATOM 622 C CA C MET A 1 74 ? 13.269 -16.029 -12.547 0.45 14.46 74 MET A CA 1
ATOM 623 C C B MET A 1 74 ? 13.783 -17.770 -12.408 0.55 15.08 74 MET A C 1
ATOM 624 C C C MET A 1 74 ? 13.974 -17.411 -12.346 0.45 15.47 74 MET A C 1
ATOM 625 O O B MET A 1 74 ? 13.697 -18.526 -11.422 0.55 15.32 74 MET A O 1
ATOM 626 O O C MET A 1 74 ? 13.913 -17.940 -11.239 0.45 15.01 74 MET A O 1
ATOM 635 N N . PRO A 1 75 ? 14.550 -18.021 -13.420 1.00 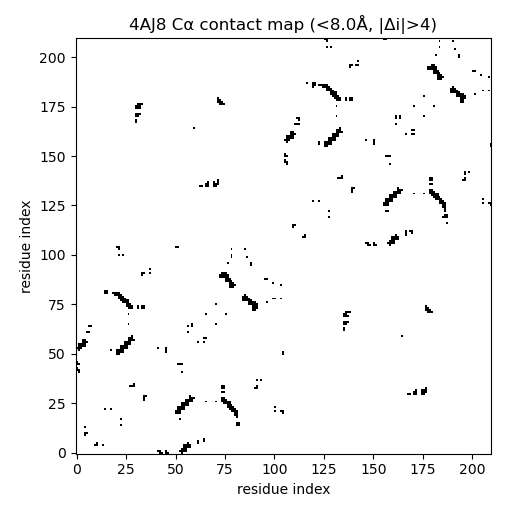13.70 75 PRO A N 1
ATOM 636 C CA . PRO A 1 75 ? 14.514 -17.389 -14.784 1.00 13.82 75 PRO A CA 1
ATOM 637 C C . PRO A 1 75 ? 13.195 -17.634 -15.478 1.00 13.83 75 PRO A C 1
ATOM 638 O O . PRO A 1 75 ? 12.542 -18.656 -15.291 1.00 16.48 75 PRO A O 1
ATOM 642 N N . THR A 1 76 ? 12.817 -16.710 -16.345 1.00 11.72 76 THR A N 1
ATOM 643 C CA . THR A 1 76 ? 11.749 -16.975 -17.319 1.00 12.16 76 THR A CA 1
ATOM 644 C C . THR A 1 76 ? 12.313 -16.828 -18.729 1.00 10.12 76 THR A C 1
ATOM 645 O O . THR A 1 76 ? 13.098 -15.883 -18.956 1.00 13.41 76 THR A O 1
ATOM 649 N N . PHE A 1 77 ? 11.975 -17.760 -19.600 1.00 11.42 77 PHE A N 1
ATOM 650 C CA . PHE A 1 77 ? 12.461 -17.744 -21.007 1.00 11.61 77 PHE A CA 1
ATOM 651 C C . PHE A 1 77 ? 11.319 -17.382 -21.887 1.00 12.01 77 PHE A C 1
ATOM 652 O O . PHE A 1 77 ? 10.269 -18.003 -21.880 1.00 16.09 77 PHE A O 1
ATOM 660 N N . LEU A 1 78 ? 11.507 -16.332 -22.704 1.00 12.16 78 LEU A N 1
ATOM 661 C CA . LEU A 1 78 ? 10.542 -15.996 -23.736 1.00 11.64 78 LEU A CA 1
ATOM 662 C C . LEU A 1 78 ? 11.066 -16.406 -25.090 1.00 12.74 78 LEU A C 1
ATOM 663 O O . LEU A 1 78 ? 12.260 -16.199 -25.351 1.00 13.19 78 LEU A O 1
ATOM 668 N N . PHE A 1 79 ? 10.220 -17.014 -25.937 1.00 12.66 79 PHE A N 1
ATOM 669 C CA . PHE A 1 79 ? 10.590 -17.478 -27.254 1.00 10.31 79 PHE A CA 1
ATOM 670 C C . PHE A 1 79 ? 9.921 -16.560 -28.238 1.00 13.56 79 PHE A C 1
ATOM 671 O O . PHE A 1 79 ? 8.691 -16.480 -28.238 1.00 17.34 79 PHE A O 1
ATOM 679 N N A MET A 1 80 ? 10.727 -15.921 -29.087 0.80 13.18 80 MET A N 1
ATOM 680 N N C MET A 1 80 ? 10.687 -16.025 -29.174 0.20 13.15 80 MET A N 1
ATOM 681 C CA A MET A 1 80 ? 10.238 -14.965 -30.116 0.80 14.24 80 MET A CA 1
ATOM 682 C CA C MET A 1 80 ? 10.109 -15.096 -30.138 0.20 14.32 80 MET A CA 1
ATOM 683 C C A MET A 1 80 ? 10.773 -15.313 -31.480 0.80 15.29 80 MET A C 1
ATOM 684 C C C MET A 1 80 ? 10.778 -15.263 -31.473 0.20 15.27 80 MET A C 1
ATOM 685 O O A MET A 1 80 ? 11.880 -15.854 -31.602 0.80 15.41 80 MET A O 1
ATOM 686 O O C MET A 1 80 ? 11.976 -15.582 -31.549 0.20 14.84 80 MET A O 1
ATOM 695 N N . LYS A 1 81 ? 10.020 -15.021 -32.539 1.00 16.53 81 LYS A N 1
ATOM 696 C CA . LYS A 1 81 ? 10.565 -15.221 -33.911 1.00 13.39 81 LYS A CA 1
ATOM 697 C C . LYS A 1 81 ? 9.826 -14.179 -34.774 1.00 12.40 81 LYS A C 1
ATOM 698 O O . LYS A 1 81 ? 8.586 -14.137 -34.671 1.00 14.12 81 LYS A O 1
ATOM 704 N N . ASN A 1 82 ? 10.623 -13.453 -35.541 1.00 14.48 82 ASN A N 1
ATOM 705 C CA . ASN A 1 82 ? 10.087 -12.368 -36.453 1.00 13.83 82 ASN A CA 1
ATOM 706 C C . ASN A 1 82 ? 9.202 -11.488 -35.610 1.00 16.88 82 ASN A C 1
ATOM 707 O O . ASN A 1 82 ? 8.147 -11.069 -36.136 1.00 17.71 82 ASN A O 1
ATOM 712 N N . GLY A 1 83 ? 9.619 -11.208 -34.350 1.00 17.02 83 GLY A N 1
ATOM 713 C CA . GLY A 1 83 ? 8.975 -10.175 -33.551 1.00 17.96 83 GLY A CA 1
ATOM 714 C C . GLY A 1 83 ? 7.777 -10.716 -32.838 1.00 18.51 83 GLY A C 1
ATOM 715 O O . GLY A 1 83 ? 7.153 -9.918 -32.133 1.00 24.50 83 GLY A O 1
ATOM 716 N N . GLN A 1 84 ? 7.453 -12.006 -32.970 1.00 13.87 84 GLN A N 1
ATOM 717 C CA . GLN A 1 84 ? 6.209 -12.551 -32.444 1.00 13.16 84 GLN A CA 1
ATOM 718 C C . GLN A 1 84 ? 6.482 -13.413 -31.217 1.00 18.74 84 GLN A C 1
ATOM 719 O O . GLN A 1 84 ? 7.399 -14.235 -31.261 1.00 18.34 84 GLN A O 1
ATOM 725 N N A LYS A 1 85 ? 5.677 -13.354 -30.146 0.45 21.35 85 LYS A N 1
ATOM 726 N N C LYS A 1 85 ? 5.725 -13.361 -30.135 0.35 21.35 85 LYS A N 1
ATOM 727 C CA A LYS A 1 85 ? 5.845 -14.295 -29.049 0.45 18.85 85 LYS A CA 1
ATOM 728 C CA B LYS A 1 85 ? 5.851 -14.310 -29.058 0.19 18.80 85 LYS A CA 1
ATOM 729 C CA C LYS A 1 85 ? 5.849 -14.304 -29.052 0.35 18.85 85 LYS A CA 1
ATOM 730 C C A LYS A 1 85 ? 5.258 -15.641 -29.392 0.45 22.65 85 LYS A C 1
ATOM 731 C C C LYS A 1 85 ? 5.278 -15.646 -29.394 0.35 22.65 85 LYS A C 1
ATOM 732 O O A LYS A 1 85 ? 4.069 -15.755 -29.783 0.45 23.21 85 LYS A O 1
ATOM 733 O O C LYS A 1 85 ? 4.161 -15.736 -29.775 0.35 23.21 85 LYS A O 1
ATOM 749 N N . LEU A 1 86 ? 6.067 -16.703 -29.251 1.00 16.66 86 LEU A N 1
ATOM 750 C CA . LEU A 1 86 ? 5.671 -18.024 -29.571 1.00 14.74 86 LEU A CA 1
ATOM 751 C C . LEU A 1 86 ? 5.366 -18.877 -28.355 1.00 20.25 86 LEU A C 1
ATOM 752 O O . LEU A 1 86 ? 4.620 -19.850 -28.438 1.00 24.03 86 LEU A O 1
ATOM 757 N N . ASP A 1 87 ? 6.066 -18.618 -27.262 1.00 17.73 87 ASP A N 1
ATOM 758 C CA . ASP A 1 87 ? 6.007 -19.513 -26.091 1.00 17.21 87 ASP A CA 1
ATOM 759 C C . ASP A 1 87 ? 6.749 -18.807 -24.955 1.00 13.80 87 ASP A C 1
ATOM 760 O O . ASP A 1 87 ? 7.489 -17.863 -25.144 1.00 14.90 87 ASP A O 1
ATOM 765 N N A SER A 1 88 ? 6.487 -19.259 -23.729 0.25 15.51 88 SER A N 1
ATOM 766 N N B SER A 1 88 ? 6.493 -19.263 -23.726 0.75 15.41 88 SER A N 1
ATOM 767 C CA A SER A 1 88 ? 7.233 -18.818 -22.549 0.25 14.78 88 SER A CA 1
ATOM 768 C CA B SER A 1 88 ? 7.299 -18.883 -22.576 0.75 14.70 88 SER A CA 1
ATOM 769 C C A SER A 1 88 ? 7.438 -20.025 -21.631 0.25 18.48 88 SER A C 1
ATOM 770 C C B SER A 1 88 ? 7.423 -20.053 -21.616 0.75 18.48 88 SER A C 1
ATOM 771 O O A SER A 1 88 ? 6.674 -20.988 -21.678 0.25 20.50 88 SER A O 1
ATOM 772 O O B SER A 1 88 ? 6.578 -20.973 -21.584 0.75 20.70 88 SER A O 1
ATOM 777 N N . LEU A 1 89 ? 8.491 -19.983 -20.821 1.00 14.71 89 LEU A N 1
ATOM 778 C CA . LEU A 1 89 ? 8.743 -21.066 -19.834 1.00 13.17 89 LEU A CA 1
ATOM 779 C C . LEU A 1 89 ? 9.208 -20.417 -18.558 1.00 15.68 89 LEU A C 1
ATOM 780 O O . LEU A 1 89 ? 10.155 -19.601 -18.515 1.00 14.84 89 LEU A O 1
ATOM 785 N N A SER A 1 90 ? 8.584 -20.768 -17.415 0.73 16.24 90 SER A N 1
ATOM 786 N N B SER A 1 90 ? 8.571 -20.773 -17.452 0.27 16.32 90 SER A N 1
ATOM 787 C CA A SER A 1 90 ? 8.934 -20.204 -16.094 0.73 15.65 90 SER A CA 1
ATOM 788 C CA B SER A 1 90 ? 8.996 -20.215 -16.181 0.27 15.77 90 SER A CA 1
ATOM 789 C C A SER A 1 90 ? 9.803 -21.252 -15.465 0.73 16.91 90 SER A C 1
ATOM 790 C C B SER A 1 90 ? 9.824 -21.266 -15.479 0.27 16.99 90 SER A C 1
ATOM 791 O O A SER A 1 90 ? 9.373 -22.430 -15.361 0.73 19.86 90 SER A O 1
ATOM 792 O O B SER A 1 90 ? 9.425 -22.438 -15.397 0.27 19.84 90 SER A O 1
ATOM 797 N N . GLY A 1 91 ? 10.988 -20.855 -14.984 1.00 17.12 91 GLY A N 1
ATOM 798 C CA . GLY A 1 91 ? 11.839 -21.767 -14.223 1.00 17.16 91 GLY A CA 1
ATOM 799 C C . GLY A 1 91 ? 12.966 -22.329 -15.048 1.00 18.30 91 GLY A C 1
ATOM 800 O O . GLY A 1 91 ? 12.961 -22.340 -16.276 1.00 20.06 91 GLY A O 1
ATOM 801 N N . ALA A 1 92 ? 13.896 -22.936 -14.325 1.00 20.01 92 ALA A N 1
ATOM 802 C CA . ALA A 1 92 ? 15.139 -23.429 -14.958 1.00 19.00 92 ALA A CA 1
ATOM 803 C C . ALA A 1 92 ? 15.005 -24.914 -15.372 1.00 24.24 92 ALA A C 1
ATOM 804 O O . ALA A 1 92 ? 15.846 -25.766 -15.003 1.00 31.30 92 ALA A O 1
ATOM 806 N N . ASN A 1 93 ? 13.992 -25.218 -16.167 1.00 18.91 93 ASN A N 1
ATOM 807 C CA . ASN A 1 93 ? 13.718 -26.550 -16.688 1.00 20.06 93 ASN A CA 1
ATOM 808 C C . ASN A 1 93 ? 14.411 -26.682 -18.002 1.00 17.46 93 ASN A C 1
ATOM 809 O O . ASN A 1 93 ? 13.870 -26.332 -19.087 1.00 19.45 93 ASN A O 1
ATOM 814 N N . TYR A 1 94 ? 15.636 -27.217 -17.931 1.00 20.54 94 TYR A N 1
ATOM 815 C CA . TYR A 1 94 ? 16.473 -27.233 -19.125 1.00 18.60 94 TYR A CA 1
ATOM 816 C C . TYR A 1 94 ? 15.870 -28.136 -20.241 1.00 18.45 94 TYR A C 1
ATOM 817 O O . TYR A 1 94 ? 15.854 -27.795 -21.459 1.00 16.91 94 TYR A O 1
ATOM 826 N N . ASP A 1 95 ? 15.278 -29.277 -19.839 1.00 19.48 95 ASP A N 1
ATOM 827 C CA . ASP A 1 95 ? 14.687 -30.120 -20.874 1.00 18.51 95 ASP A CA 1
ATOM 828 C C . ASP A 1 95 ? 13.537 -29.450 -21.623 1.00 19.94 95 ASP A C 1
ATOM 829 O O . ASP A 1 95 ? 13.451 -29.582 -22.827 1.00 19.58 95 ASP A O 1
ATOM 834 N N . LYS A 1 96 ? 12.663 -28.747 -20.890 1.00 19.06 96 LYS A N 1
ATOM 835 C CA . LYS A 1 96 ? 11.554 -28.077 -21.519 1.00 18.44 96 LYS A CA 1
ATOM 836 C C . LYS A 1 96 ? 12.100 -26.986 -22.408 1.00 20.11 96 LYS A C 1
ATOM 837 O O . LYS A 1 96 ? 11.585 -26.772 -23.498 1.00 18.35 96 LYS A O 1
ATOM 843 N N A LEU A 1 97 ? 13.135 -26.302 -21.930 0.48 17.23 97 LEU A N 1
ATOM 844 N N B LEU A 1 97 ? 13.135 -26.297 -21.929 0.52 17.22 97 LEU A N 1
ATOM 845 C CA A LEU A 1 97 ? 13.720 -25.215 -22.749 0.48 17.60 97 LEU A CA 1
ATOM 846 C CA B LEU A 1 97 ? 13.731 -25.217 -22.759 0.52 17.59 97 LEU A CA 1
ATOM 847 C C A LEU A 1 97 ? 14.224 -25.755 -24.079 0.48 16.69 97 LEU A C 1
ATOM 848 C C B LEU A 1 97 ? 14.167 -25.794 -24.095 0.52 16.70 97 LEU A C 1
ATOM 849 O O A LEU A 1 97 ? 13.994 -25.162 -25.106 0.48 16.72 97 LEU A O 1
ATOM 850 O O B LEU A 1 97 ? 13.828 -25.280 -25.132 0.52 16.62 97 LEU A O 1
ATOM 859 N N . LEU A 1 98 ? 14.909 -26.908 -24.052 1.00 15.88 98 LEU A N 1
ATOM 860 C CA . LEU A 1 98 ? 15.461 -27.464 -25.262 1.00 19.27 98 LEU A CA 1
ATOM 861 C C . LEU A 1 98 ? 14.314 -27.943 -26.130 1.00 18.75 98 LEU A C 1
ATOM 862 O O . LEU A 1 98 ? 14.352 -27.786 -27.321 1.00 20.19 98 LEU A O 1
ATOM 867 N N A GLU A 1 99 ? 13.266 -28.539 -25.542 0.46 18.36 99 GLU A N 1
ATOM 868 N N B GLU A 1 99 ? 13.282 -28.527 -25.543 0.54 18.34 99 GLU A N 1
ATOM 869 C CA A GLU A 1 99 ? 12.094 -28.959 -26.346 0.46 19.59 99 GLU A CA 1
ATOM 870 C CA B GLU A 1 99 ? 12.132 -28.948 -26.338 0.54 19.58 99 GLU A CA 1
ATOM 871 C C A GLU A 1 99 ? 11.458 -27.750 -27.087 0.46 17.33 99 GLU A C 1
ATOM 872 C C B GLU A 1 99 ? 11.406 -27.764 -27.060 0.54 17.24 99 GLU A C 1
ATOM 873 O O A GLU A 1 99 ? 11.179 -27.824 -28.281 0.46 19.35 99 GLU A O 1
ATOM 874 O O B GLU A 1 99 ? 11.000 -27.866 -28.212 0.54 19.44 99 GLU A O 1
ATOM 885 N N . LEU A 1 100 ? 11.318 -26.615 -26.393 1.00 16.86 100 LEU A N 1
ATOM 886 C CA . LEU A 1 100 ? 10.713 -25.441 -27.015 1.00 16.80 100 LEU A CA 1
ATOM 887 C C . LEU A 1 100 ? 11.628 -24.800 -28.041 1.00 17.70 100 LEU A C 1
ATOM 888 O O . LEU A 1 100 ? 11.148 -24.270 -29.063 1.00 18.28 100 LEU A O 1
ATOM 893 N N . VAL A 1 101 ? 12.949 -24.893 -27.813 1.00 15.93 101 VAL A N 1
ATOM 894 C CA . VAL A 1 101 ? 13.929 -24.482 -28.869 1.00 16.87 101 VAL A CA 1
ATOM 895 C C . VAL A 1 101 ? 13.803 -25.364 -30.101 1.00 16.93 101 VAL A C 1
ATOM 896 O O . VAL A 1 101 ? 13.635 -24.848 -31.226 1.00 19.26 101 VAL A O 1
ATOM 900 N N A GLU A 1 102 ? 13.813 -26.688 -29.922 0.58 19.89 102 GLU A N 1
ATOM 901 N N B GLU A 1 102 ? 13.813 -26.659 -29.948 0.42 19.89 102 GLU A N 1
ATOM 902 C CA A GLU A 1 102 ? 13.672 -27.605 -31.091 0.58 24.01 102 GLU A CA 1
ATOM 903 C CA B GLU A 1 102 ? 13.641 -27.572 -31.072 0.42 24.01 102 GLU A CA 1
ATOM 904 C C A GLU A 1 102 ? 12.312 -27.413 -31.799 0.58 21.14 102 GLU A C 1
ATOM 905 C C B GLU A 1 102 ? 12.302 -27.393 -31.786 0.42 21.14 102 GLU A C 1
ATOM 906 O O A GLU A 1 102 ? 12.267 -27.401 -33.042 0.58 26.86 102 GLU A O 1
ATOM 907 O O B GLU A 1 102 ? 12.266 -27.414 -32.952 0.42 26.86 102 GLU A O 1
ATOM 918 N N . LYS A 1 103 ? 11.223 -27.212 -31.055 1.00 19.95 103 LYS A N 1
ATOM 919 C CA . LYS A 1 103 ? 9.919 -27.036 -31.657 1.00 22.96 103 LYS A CA 1
ATOM 920 C C . LYS A 1 103 ? 9.816 -25.757 -32.533 1.00 23.92 103 LYS A C 1
ATOM 921 O O . LYS A 1 103 ? 9.169 -25.733 -33.611 1.00 26.76 103 LYS A O 1
ATOM 927 N N . ASN A 1 104 ? 10.429 -24.692 -32.041 1.00 19.44 104 ASN A N 1
ATOM 928 C CA . ASN A 1 104 ? 10.215 -23.365 -32.606 1.00 23.16 104 ASN A CA 1
ATOM 929 C C . ASN A 1 104 ? 11.299 -22.819 -33.526 1.00 19.07 104 ASN A C 1
ATOM 930 O O . ASN A 1 104 ? 11.030 -21.813 -34.158 1.00 21.62 104 ASN A O 1
ATOM 935 N N A LYS A 1 105 ? 12.485 -23.383 -33.603 0.60 14.77 105 LYS A N 1
ATOM 936 N N B LYS A 1 105 ? 12.469 -23.397 -33.550 0.40 28.09 105 LYS A N 1
ATOM 937 C CA A LYS A 1 105 ? 13.580 -22.845 -34.402 0.60 14.71 105 LYS A CA 1
ATOM 938 C CA B LYS A 1 105 ? 13.516 -22.914 -34.401 0.40 20.00 105 LYS A CA 1
ATOM 939 C C A LYS A 1 105 ? 13.459 -22.958 -35.920 0.60 23.96 105 LYS A C 1
ATOM 940 C C B LYS A 1 105 ? 13.301 -23.181 -35.879 0.40 23.85 105 LYS A C 1
ATOM 941 O O A LYS A 1 105 ? 12.719 -23.773 -36.376 0.60 19.05 105 LYS A O 1
ATOM 942 O O B LYS A 1 105 ? 14.012 -22.553 -36.627 0.40 10.19 105 LYS A O 1
ATOM 953 N N . MET B 1 1 ? -0.157 -2.746 9.763 1.00 27.20 1 MET B N 1
ATOM 954 C CA . MET B 1 1 ? 0.765 -2.169 8.811 1.00 24.63 1 MET B CA 1
ATOM 955 C C . MET B 1 1 ? 1.754 -3.220 8.305 1.00 20.30 1 MET B C 1
ATOM 956 O O . MET B 1 1 ? 2.121 -4.124 9.082 1.00 24.77 1 MET B O 1
ATOM 961 N N . VAL B 1 2 ? 2.250 -3.037 7.064 1.00 19.16 2 VAL B N 1
ATOM 962 C CA . VAL B 1 2 ? 3.370 -3.798 6.515 1.00 17.54 2 VAL B CA 1
ATOM 963 C C . VAL B 1 2 ? 4.618 -2.914 6.378 1.00 18.98 2 VAL B C 1
ATOM 964 O O . VAL B 1 2 ? 4.725 -2.099 5.502 1.00 20.36 2 VAL B O 1
ATOM 968 N N . TYR B 1 3 ? 5.627 -3.232 7.162 1.00 16.23 3 TYR B N 1
ATOM 969 C CA . TYR B 1 3 ? 6.803 -2.412 7.248 1.00 17.64 3 TYR B CA 1
ATOM 970 C C . TYR B 1 3 ? 7.848 -2.750 6.163 1.00 14.86 3 TYR B C 1
ATOM 971 O O . TYR B 1 3 ? 8.200 -3.930 5.926 1.00 16.32 3 TYR B O 1
ATOM 980 N N A GLN B 1 4 ? 8.387 -1.749 5.498 0.61 15.63 4 GLN B N 1
ATOM 981 N N B GLN B 1 4 ? 8.379 -1.736 5.494 0.39 15.69 4 GLN B N 1
ATOM 982 C CA A GLN B 1 4 ? 9.358 -2.038 4.478 0.61 16.78 4 GLN B CA 1
ATOM 983 C CA B GLN B 1 4 ? 9.382 -1.932 4.454 0.39 16.96 4 GLN B CA 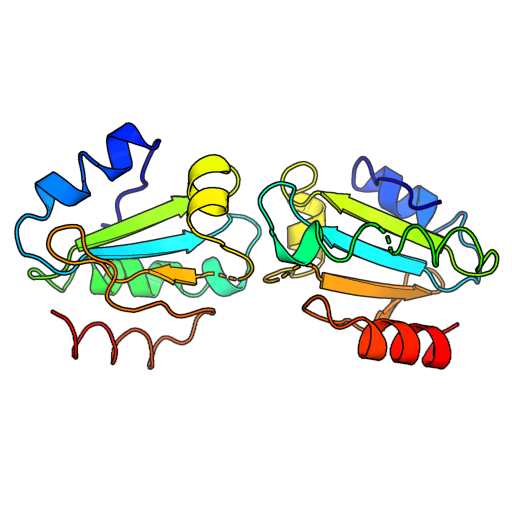1
ATOM 984 C C A GLN B 1 4 ? 10.831 -2.120 4.928 0.61 17.34 4 GLN B C 1
ATOM 985 C C B GLN B 1 4 ? 10.824 -2.113 4.978 0.39 17.45 4 GLN B C 1
ATOM 986 O O A GLN B 1 4 ? 11.469 -1.106 5.334 0.61 21.21 4 GLN B O 1
ATOM 987 O O B GLN B 1 4 ? 11.439 -1.150 5.487 0.39 21.19 4 GLN B O 1
ATOM 998 N N . VAL B 1 5 ? 11.374 -3.308 4.848 1.00 13.94 5 VAL B N 1
ATOM 999 C CA . VAL B 1 5 ? 12.736 -3.594 5.327 1.00 15.44 5 VAL B CA 1
ATOM 1000 C C . VAL B 1 5 ? 13.777 -2.836 4.513 1.00 18.38 5 VAL B C 1
ATOM 1001 O O . VAL B 1 5 ? 13.722 -2.792 3.293 1.00 18.91 5 VAL B O 1
ATOM 1005 N N . LYS B 1 6 ? 14.664 -2.079 5.191 1.00 15.16 6 LYS B N 1
ATOM 1006 C CA . LYS B 1 6 ? 15.571 -1.186 4.474 1.00 19.10 6 LYS B CA 1
ATOM 1007 C C . LYS B 1 6 ? 16.875 -1.834 4.019 1.00 18.04 6 LYS B C 1
ATOM 1008 O O . LYS B 1 6 ? 17.420 -1.471 2.944 1.00 21.24 6 LYS B O 1
ATOM 1014 N N . ASP B 1 7 ? 17.362 -2.818 4.761 1.00 17.32 7 ASP B N 1
ATOM 1015 C CA . ASP B 1 7 ? 18.682 -3.458 4.561 1.00 20.38 7 ASP B CA 1
ATOM 1016 C C . ASP B 1 7 ? 18.841 -4.658 5.501 1.00 19.61 7 ASP B C 1
ATOM 1017 O O . ASP B 1 7 ? 17.853 -5.009 6.255 1.00 20.50 7 ASP B O 1
ATOM 1022 N N . GLN B 1 8 ? 19.977 -5.398 5.417 1.00 20.79 8 GLN B N 1
ATOM 1023 C CA . GLN B 1 8 ? 20.174 -6.597 6.224 1.00 21.40 8 GLN B CA 1
ATOM 1024 C C . GLN B 1 8 ? 20.043 -6.400 7.729 1.00 22.85 8 GLN B C 1
ATOM 1025 O O . GLN B 1 8 ? 19.364 -7.174 8.376 1.00 24.53 8 GLN B O 1
ATOM 1031 N N . GLU B 1 9 ? 20.682 -5.363 8.280 1.00 25.24 9 GLU B N 1
ATOM 1032 C CA . GLU B 1 9 ? 20.624 -5.174 9.738 1.00 29.25 9 GLU B CA 1
ATOM 1033 C C . GLU B 1 9 ? 19.212 -4.686 10.103 1.00 26.10 9 GLU B C 1
ATOM 1034 O O . GLU B 1 9 ? 18.666 -5.020 11.189 1.00 30.28 9 GLU B O 1
ATOM 1040 N N . ASP B 1 10 ? 18.546 -3.972 9.180 1.00 23.81 10 ASP B N 1
ATOM 1041 C CA . ASP B 1 10 ? 17.140 -3.541 9.508 1.00 22.77 10 ASP B CA 1
ATOM 1042 C C . ASP B 1 10 ? 16.193 -4.754 9.614 1.00 19.83 10 ASP B C 1
ATOM 1043 O O . ASP B 1 10 ? 15.263 -4.794 10.459 1.00 19.37 10 ASP B O 1
ATOM 1048 N N . PHE B 1 11 ? 16.442 -5.755 8.764 1.00 19.38 11 PHE B N 1
ATOM 1049 C CA . PHE B 1 11 ? 15.682 -6.977 8.775 1.00 19.77 11 PHE B CA 1
ATOM 1050 C C . PHE B 1 11 ? 15.909 -7.665 10.144 1.00 19.25 11 PHE B C 1
ATOM 1051 O O . PHE B 1 11 ? 14.990 -8.105 10.781 1.00 20.91 11 PHE B O 1
ATOM 1059 N N . THR B 1 12 ? 17.170 -7.797 10.505 1.00 23.03 12 THR B N 1
ATOM 1060 C CA . THR B 1 12 ? 17.450 -8.290 11.908 1.00 25.99 12 THR B CA 1
ATOM 1061 C C . THR B 1 12 ? 16.835 -7.482 13.020 1.00 18.88 12 THR B C 1
ATOM 1062 O O . THR B 1 12 ? 16.176 -8.124 13.889 1.00 26.74 12 THR B O 1
ATOM 1066 N N . LYS B 1 13 ? 16.899 -6.158 12.986 1.00 22.40 13 LYS B N 1
ATOM 1067 C CA . LYS B 1 13 ? 16.191 -5.399 13.961 1.00 20.05 13 LYS B CA 1
ATOM 1068 C C . LYS B 1 13 ? 14.698 -5.761 14.058 1.00 23.24 13 LYS B C 1
ATOM 1069 O O . LYS B 1 13 ? 14.147 -5.967 15.139 1.00 25.27 13 LYS B O 1
ATOM 1075 N N . GLN B 1 14 ? 14.028 -5.899 12.868 1.00 19.84 14 GLN B N 1
ATOM 1076 C CA . GLN B 1 14 ? 12.627 -6.184 12.897 1.00 19.55 14 GLN B CA 1
ATOM 1077 C C . GLN B 1 14 ? 12.376 -7.552 13.404 1.00 17.42 14 GLN B C 1
ATOM 1078 O O . GLN B 1 14 ? 11.338 -7.735 14.062 1.00 17.22 14 GLN B O 1
ATOM 1084 N N . LEU B 1 15 ? 13.196 -8.547 13.042 1.00 18.99 15 LEU B N 1
ATOM 1085 C CA . LEU B 1 15 ? 12.982 -9.952 13.431 1.00 16.82 15 LEU B CA 1
ATOM 1086 C C . LEU B 1 15 ? 13.087 -9.997 15.020 1.00 21.89 15 LEU B C 1
ATOM 1087 O O . LEU B 1 15 ? 12.436 -10.833 15.663 1.00 26.37 15 LEU B O 1
ATOM 1092 N N A ASN B 1 16 ? 13.845 -9.071 15.598 0.65 24.95 16 ASN B N 1
ATOM 1093 N N C ASN B 1 16 ? 13.845 -9.071 15.598 0.35 24.95 16 ASN B N 1
ATOM 1094 C CA A ASN B 1 16 ? 13.913 -9.011 17.078 0.65 24.51 16 ASN B CA 1
ATOM 1095 C CA C ASN B 1 16 ? 13.911 -9.011 17.079 0.35 24.50 16 ASN B CA 1
ATOM 1096 C C A ASN B 1 16 ? 12.761 -8.338 17.787 0.65 28.74 16 ASN B C 1
ATOM 1097 C C C ASN B 1 16 ? 12.760 -8.338 17.787 0.35 28.75 16 ASN B C 1
ATOM 1098 O O A ASN B 1 16 ? 12.257 -8.847 18.817 0.65 24.21 16 ASN B O 1
ATOM 1099 O O C ASN B 1 16 ? 12.255 -8.847 18.819 0.35 24.21 16 ASN B O 1
ATOM 1108 N N . GLU B 1 17 ? 12.367 -7.169 17.289 1.00 19.51 17 GLU B N 1
ATOM 1109 C CA . GLU B 1 17 ? 11.203 -6.508 17.808 1.00 26.52 17 GLU B CA 1
ATOM 1110 C C . GLU B 1 17 ? 9.983 -7.377 17.773 1.00 26.76 17 GLU B C 1
ATOM 1111 O O . GLU B 1 17 ? 8.973 -7.031 18.450 1.00 26.88 17 GLU B O 1
ATOM 1117 N N . ALA B 1 18 ? 9.962 -8.411 16.880 1.00 21.07 18 ALA B N 1
ATOM 1118 C CA . ALA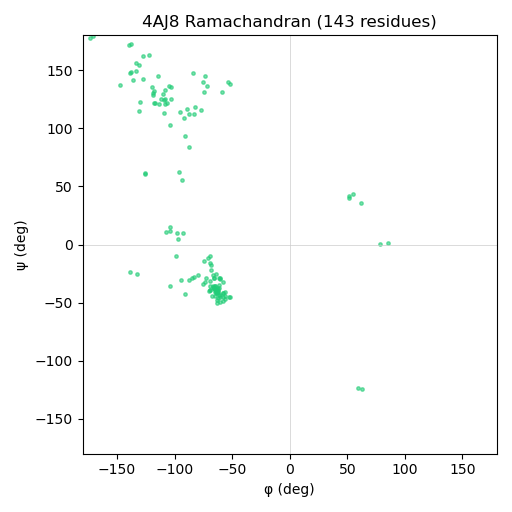 B 1 18 ? 8.814 -9.289 16.788 1.00 19.61 18 ALA B CA 1
ATOM 1119 C C . ALA B 1 18 ? 8.673 -10.170 18.062 1.00 17.63 18 ALA B C 1
ATOM 1120 O O . ALA B 1 18 ? 7.563 -10.665 18.278 1.00 22.42 18 ALA B O 1
ATOM 1122 N N . GLY B 1 19 ? 9.763 -10.273 18.837 1.00 21.84 19 GLY B N 1
ATOM 1123 C CA . GLY B 1 19 ? 9.735 -11.103 20.035 1.00 20.94 19 GLY B CA 1
ATOM 1124 C C . GLY B 1 19 ? 9.404 -12.523 19.644 1.00 17.60 19 GLY B C 1
ATOM 1125 O O . GLY B 1 19 ? 10.108 -13.151 18.832 1.00 22.37 19 GLY B O 1
ATOM 1126 N N . ASN B 1 20 ? 8.340 -13.046 20.241 1.00 21.99 20 ASN B N 1
ATOM 1127 C CA . ASN B 1 20 ? 7.887 -14.388 19.927 1.00 20.13 20 ASN B CA 1
ATOM 1128 C C . ASN B 1 20 ? 6.793 -14.499 18.813 1.00 22.75 20 ASN B C 1
ATOM 1129 O O . ASN B 1 20 ? 6.121 -15.546 18.597 1.00 23.37 20 ASN B O 1
ATOM 1134 N N . LYS B 1 21 ? 6.530 -13.398 18.132 1.00 23.04 21 LYS B N 1
ATOM 1135 C CA . LYS B 1 21 ? 5.372 -13.401 17.200 1.00 17.30 21 LYS B CA 1
ATOM 1136 C C . LYS B 1 21 ? 5.832 -14.015 15.844 1.00 18.83 21 LYS B C 1
ATOM 1137 O O . LYS B 1 21 ? 6.973 -13.854 15.423 1.00 19.54 21 LYS B O 1
ATOM 1143 N N . LEU B 1 22 ? 4.899 -14.688 15.207 1.00 16.02 22 LEU B N 1
ATOM 1144 C CA . LEU B 1 22 ? 5.072 -15.044 13.771 1.00 15.91 22 LEU B CA 1
ATOM 1145 C C . LEU B 1 22 ? 5.432 -13.752 13.013 1.00 13.20 22 LEU B C 1
ATOM 1146 O O . LEU B 1 22 ? 4.800 -12.714 13.223 1.00 15.32 22 LEU B O 1
ATOM 1151 N N . VAL B 1 23 ? 6.379 -13.889 12.101 1.00 14.05 23 VAL B N 1
ATOM 1152 C CA . VAL B 1 23 ? 6.742 -12.823 11.134 1.00 13.85 23 VAL B CA 1
ATOM 1153 C C . VAL B 1 23 ? 6.476 -13.369 9.725 1.00 14.18 23 VAL B C 1
ATOM 1154 O O . VAL B 1 23 ? 6.873 -14.497 9.366 1.00 13.87 23 VAL B O 1
ATOM 1158 N N . VAL B 1 24 ? 5.727 -12.605 8.918 1.00 11.01 24 VAL B N 1
ATOM 1159 C CA . VAL B 1 24 ? 5.397 -12.972 7.530 1.00 10.15 24 VAL B CA 1
ATOM 1160 C C . VAL B 1 24 ? 6.120 -11.940 6.697 1.00 12.70 24 VAL B C 1
ATOM 1161 O O . VAL B 1 24 ? 5.881 -10.687 6.852 1.00 12.34 24 VAL B O 1
ATOM 1165 N N . ILE B 1 25 ? 7.024 -12.355 5.797 1.00 12.07 25 ILE B N 1
ATOM 1166 C CA . ILE B 1 25 ? 7.829 -11.396 4.991 1.00 10.52 25 ILE B CA 1
ATOM 1167 C C . ILE B 1 25 ? 7.451 -11.613 3.517 1.00 12.44 25 ILE B C 1
ATOM 1168 O O . ILE B 1 25 ? 7.576 -12.725 2.981 1.00 14.06 25 ILE B O 1
ATOM 1173 N N . ASP B 1 26 ? 6.962 -10.542 2.832 1.00 10.13 26 ASP B N 1
ATOM 1174 C CA . ASP B 1 26 ? 6.671 -10.599 1.403 1.00 8.86 26 ASP B CA 1
ATOM 1175 C C . ASP B 1 26 ? 7.873 -10.074 0.613 1.00 9.30 26 ASP B C 1
ATOM 1176 O O . ASP B 1 26 ? 8.155 -8.846 0.683 1.00 10.79 26 ASP B O 1
ATOM 1181 N N . PHE B 1 27 ? 8.495 -10.963 -0.137 1.00 9.02 27 PHE B N 1
ATOM 1182 C CA . PHE B 1 27 ? 9.531 -10.570 -1.100 1.00 9.80 27 PHE B CA 1
ATOM 1183 C C . PHE B 1 27 ? 8.888 -10.279 -2.414 1.00 9.68 27 PHE B C 1
ATOM 1184 O O . PHE B 1 27 ? 8.252 -11.167 -2.987 1.00 10.61 27 PHE B O 1
ATOM 1192 N N . TYR B 1 28 ? 9.025 -9.010 -2.820 1.00 9.71 28 TYR B N 1
ATOM 1193 C CA . TYR B 1 28 ? 8.258 -8.520 -4.013 1.00 9.55 28 TYR B CA 1
ATOM 1194 C C . TYR B 1 28 ? 9.065 -7.672 -4.895 1.00 11.67 28 TYR B C 1
ATOM 1195 O O . TYR B 1 28 ? 10.212 -7.273 -4.528 1.00 11.42 28 TYR B O 1
ATOM 1204 N N . ALA B 1 29 ? 8.523 -7.321 -6.059 1.00 13.35 29 ALA B N 1
ATOM 1205 C CA . ALA B 1 29 ? 9.127 -6.278 -6.901 1.00 13.73 29 ALA B CA 1
ATOM 1206 C C . ALA B 1 29 ? 8.029 -5.329 -7.360 1.00 15.91 29 ALA B C 1
ATOM 1207 O O . ALA B 1 29 ? 6.902 -5.774 -7.575 1.00 15.20 29 ALA B O 1
ATOM 1209 N N . THR B 1 30 ? 8.396 -4.072 -7.564 1.00 16.64 30 THR B N 1
ATOM 1210 C CA . THR B 1 30 ? 7.418 -3.127 -8.103 1.00 21.35 30 THR B CA 1
ATOM 1211 C C . THR B 1 30 ? 7.037 -3.403 -9.572 1.00 19.96 30 THR B C 1
ATOM 1212 O O . THR B 1 30 ? 6.094 -2.802 -10.048 1.00 29.02 30 THR B O 1
ATOM 1216 N N . TRP B 1 31 ? 7.798 -4.190 -10.303 1.00 18.68 31 TRP B N 1
ATOM 1217 C CA . TRP B 1 31 ? 7.438 -4.558 -11.705 1.00 22.32 31 TRP B CA 1
ATOM 1218 C C . TRP B 1 31 ? 6.604 -5.833 -11.804 1.00 23.46 31 TRP B C 1
ATOM 1219 O O . TRP B 1 31 ? 6.324 -6.323 -12.925 1.00 20.62 31 TRP B O 1
ATOM 1230 N N A CYS B 1 32 ? 6.212 -6.402 -10.652 0.34 17.44 32 CYS B N 1
ATOM 1231 N N B CYS B 1 32 ? 6.121 -6.336 -10.658 0.66 17.38 32 CYS B N 1
ATOM 1232 C CA A CYS B 1 32 ? 5.599 -7.733 -10.560 0.34 15.99 32 CYS B CA 1
ATOM 1233 C CA B CYS B 1 32 ? 5.559 -7.648 -10.697 0.66 15.83 32 CYS B CA 1
ATOM 1234 C C A CYS B 1 32 ? 4.067 -7.640 -10.371 0.34 16.39 32 CYS B C 1
ATOM 1235 C C B CYS B 1 32 ? 4.059 -7.593 -10.406 0.66 16.32 32 CYS B C 1
ATOM 1236 O O A CYS B 1 32 ? 3.604 -7.228 -9.291 0.34 15.20 32 CYS B O 1
ATOM 1237 O O B CYS B 1 32 ? 3.607 -7.181 -9.301 0.66 15.17 32 CYS B O 1
ATOM 1242 N N . GLY B 1 33 ? 3.278 -8.037 -11.379 1.00 17.73 33 GLY B N 1
ATOM 1243 C CA . GLY B 1 33 ? 1.824 -7.924 -11.320 1.00 17.29 33 GLY B CA 1
ATOM 1244 C C . GLY B 1 33 ? 1.179 -8.632 -10.141 1.00 12.40 33 GLY B C 1
ATOM 1245 O O . GLY B 1 33 ? 0.436 -8.011 -9.406 1.00 15.69 33 GLY B O 1
ATOM 1246 N N . PRO B 1 34 ? 1.497 -9.943 -9.940 1.00 15.05 34 PRO B N 1
ATOM 1247 C CA . PRO B 1 34 ? 0.886 -10.691 -8.820 1.00 13.21 34 PRO B CA 1
ATOM 1248 C C . PRO B 1 34 ? 1.285 -10.012 -7.481 1.00 11.74 34 PRO B C 1
ATOM 1249 O O . PRO B 1 34 ? 0.506 -10.082 -6.515 1.00 15.18 34 PRO B O 1
ATOM 1253 N N . CYS B 1 35 ? 2.457 -9.381 -7.412 1.00 11.99 35 CYS B N 1
ATOM 1254 C CA . CYS B 1 35 ? 2.820 -8.748 -6.141 1.00 11.21 35 CYS B CA 1
ATOM 1255 C C . CYS B 1 35 ? 1.916 -7.583 -5.850 1.00 10.39 35 CYS B C 1
ATOM 1256 O O . CYS B 1 35 ? 1.448 -7.397 -4.695 1.00 11.92 35 CYS B O 1
ATOM 1259 N N . LYS B 1 36 ? 1.658 -6.756 -6.865 1.00 13.47 36 LYS B N 1
ATOM 1260 C CA . LYS B 1 36 ? 0.792 -5.576 -6.666 1.00 12.17 36 LYS B CA 1
ATOM 1261 C C . LYS B 1 36 ? -0.623 -6.004 -6.362 1.00 10.29 36 LYS B C 1
ATOM 1262 O O . LYS B 1 36 ? -1.248 -5.350 -5.524 1.00 12.62 36 LYS B O 1
ATOM 1268 N N A MET B 1 37 ? -1.073 -7.126 -6.962 0.31 13.12 37 MET B N 1
ATOM 1269 N N B MET B 1 37 ? -1.077 -7.141 -6.946 0.44 13.09 37 MET B N 1
ATOM 1270 N N C MET B 1 37 ? -1.065 -7.120 -6.916 0.25 13.09 37 MET B N 1
ATOM 1271 C CA A MET B 1 37 ? -2.430 -7.596 -6.699 0.31 15.10 37 MET B CA 1
ATOM 1272 C CA B MET B 1 37 ? -2.437 -7.610 -6.661 0.44 15.09 37 MET B CA 1
ATOM 1273 C CA C MET B 1 37 ? -2.390 -7.636 -6.673 0.25 15.09 37 MET B CA 1
ATOM 1274 C C A MET B 1 37 ? -2.647 -8.026 -5.242 0.31 12.35 37 MET B C 1
ATOM 1275 C C B MET B 1 37 ? -2.656 -8.038 -5.213 0.44 12.33 37 MET B C 1
ATOM 1276 C C C MET B 1 37 ? -2.630 -8.038 -5.216 0.25 12.33 37 MET B C 1
ATOM 1277 O O A MET B 1 37 ? -3.734 -7.765 -4.656 0.31 14.48 37 MET B O 1
ATOM 1278 O O B MET B 1 37 ? -3.745 -7.797 -4.585 0.44 14.41 37 MET B O 1
ATOM 1279 O O C MET B 1 37 ? -3.668 -7.819 -4.684 0.25 14.41 37 MET B O 1
ATOM 1292 N N . ILE B 1 38 ? -1.643 -8.659 -4.615 1.00 11.10 38 ILE B N 1
ATOM 1293 C CA . ILE B 1 38 ? -1.846 -9.209 -3.272 1.00 9.95 38 ILE B CA 1
ATOM 1294 C C . ILE B 1 38 ? -1.423 -8.213 -2.183 1.00 9.99 38 ILE B C 1
ATOM 1295 O O . ILE B 1 38 ? -1.838 -8.317 -1.043 1.00 11.64 38 ILE B O 1
ATOM 1300 N N . ALA B 1 39 ? -0.607 -7.222 -2.560 1.00 11.12 39 ALA B N 1
ATOM 1301 C CA . ALA B 1 39 ? -0.173 -6.284 -1.517 1.00 10.90 39 ALA B CA 1
ATOM 1302 C C . ALA B 1 39 ? -1.278 -5.643 -0.656 1.00 9.80 39 ALA B C 1
ATOM 1303 O O . ALA B 1 39 ? -1.178 -5.579 0.578 1.00 9.90 39 ALA B O 1
ATOM 1305 N N . PRO B 1 40 ? -2.353 -5.172 -1.273 1.00 9.74 40 PRO B N 1
ATOM 1306 C CA . PRO B 1 40 ? -3.411 -4.609 -0.429 1.00 11.47 40 PRO B CA 1
ATOM 1307 C C . PRO B 1 40 ? -4.048 -5.623 0.514 1.00 10.12 40 PRO B C 1
ATOM 1308 O O . PRO B 1 40 ? -4.533 -5.308 1.533 1.00 11.07 40 PRO B O 1
ATOM 1312 N N B LYS B 1 41 ? -4.164 -6.904 0.144 0.59 12.14 41 LYS B N 1
ATOM 1313 N N C LYS B 1 41 ? -4.145 -6.873 0.100 0.41 12.12 41 LYS B N 1
ATOM 1314 C CA B LYS B 1 41 ? -4.737 -7.907 1.075 0.59 11.52 41 LYS B CA 1
ATOM 1315 C CA C LYS B 1 41 ? -4.698 -7.902 0.963 0.41 11.59 41 LYS B CA 1
ATOM 1316 C C B LYS B 1 41 ? -3.806 -8.137 2.258 0.59 12.56 41 LYS B C 1
ATOM 1317 C C C LYS B 1 41 ? -3.836 -8.144 2.172 0.41 12.55 41 LYS B C 1
ATOM 1318 O O B LYS B 1 41 ? -4.201 -8.371 3.410 0.59 12.20 41 LYS B O 1
ATOM 1319 O O C LYS B 1 41 ? -4.360 -8.370 3.259 0.41 12.70 41 LYS B O 1
ATOM 1330 N N . LEU B 1 42 ? -2.505 -8.116 1.980 1.00 9.94 42 LEU B N 1
ATOM 1331 C CA . LEU B 1 42 ? -1.571 -8.274 3.101 1.00 11.13 42 LEU B CA 1
ATOM 1332 C C . LEU B 1 42 ? -1.650 -7.093 4.066 1.00 12.71 42 LEU B C 1
ATOM 1333 O O . LEU B 1 42 ? -1.614 -7.263 5.235 1.00 13.57 42 LEU B O 1
ATOM 1338 N N . GLU B 1 43 ? -1.826 -5.886 3.521 1.00 11.72 43 GLU B N 1
ATOM 1339 C CA . GLU B 1 43 ? -1.983 -4.684 4.312 1.00 12.75 43 GLU B CA 1
ATOM 1340 C C . GLU B 1 43 ? -3.269 -4.801 5.195 1.00 12.32 43 GLU B C 1
ATOM 1341 O O . GLU B 1 43 ? -3.183 -4.540 6.393 1.00 13.03 43 GLU B O 1
ATOM 1347 N N . GLU B 1 44 ? -4.374 -5.233 4.611 1.00 13.14 44 GLU B N 1
ATOM 1348 C CA . GLU B 1 44 ? -5.645 -5.386 5.360 1.00 13.41 44 GLU B CA 1
ATOM 1349 C C . GLU B 1 44 ? -5.384 -6.394 6.471 1.00 14.92 44 GLU B C 1
ATOM 1350 O O . GLU B 1 44 ? -5.788 -6.182 7.634 1.00 17.89 44 GLU B O 1
ATOM 1356 N N . LEU B 1 45 ? -4.714 -7.513 6.143 1.00 14.20 45 LEU B N 1
ATOM 1357 C CA . LEU B 1 45 ? -4.490 -8.550 7.179 1.00 17.21 45 LEU B CA 1
ATOM 1358 C C . LEU B 1 45 ? -3.658 -8.007 8.295 1.00 16.11 45 LEU B C 1
ATOM 1359 O O . LEU B 1 45 ? -3.962 -8.267 9.524 1.00 20.39 45 LEU B O 1
ATOM 1364 N N A SER B 1 46 ? -2.596 -7.282 7.955 0.24 14.13 46 SER B N 1
ATOM 1365 N N B SER B 1 46 ? -2.562 -7.303 7.995 0.76 13.97 46 SER B N 1
ATOM 1366 C CA A SER B 1 46 ? -1.675 -6.702 8.943 0.24 16.13 46 SER B CA 1
ATOM 1367 C CA B SER B 1 46 ? -1.683 -6.685 9.016 0.76 16.07 46 SER B CA 1
ATOM 1368 C C A SER B 1 46 ? -2.367 -5.728 9.914 0.24 18.35 46 SER B C 1
ATOM 1369 C C B SER B 1 46 ? -2.356 -5.674 9.948 0.76 18.27 46 SER B C 1
ATOM 1370 O O A SER B 1 46 ? -2.073 -5.705 11.106 0.24 19.26 46 SER B O 1
ATOM 1371 O O B SER B 1 46 ? -1.982 -5.544 11.116 0.76 19.44 46 SER B O 1
ATOM 1376 N N . GLN B 1 47 ? -3.324 -4.961 9.423 1.00 16.52 47 GLN B N 1
ATOM 1377 C CA . GLN B 1 47 ? -4.076 -4.054 10.352 1.00 21.34 47 GLN B CA 1
ATOM 1378 C C . GLN B 1 47 ? -4.895 -4.775 11.360 1.00 27.58 47 GLN B C 1
ATOM 1379 O O . GLN B 1 47 ? -5.082 -4.266 12.464 1.00 27.27 47 GLN B O 1
ATOM 1385 N N . SER B 1 48 ? -5.358 -5.987 11.073 1.00 18.69 48 SER B N 1
ATOM 1386 C CA . SER B 1 48 ? -6.191 -6.681 12.005 1.00 20.04 48 SER B CA 1
ATOM 1387 C C . SER B 1 48 ? -5.338 -7.557 12.954 1.00 20.43 48 SER B C 1
ATOM 1388 O O . SER B 1 48 ? -5.609 -7.649 14.179 1.00 21.48 48 SER B O 1
ATOM 1391 N N . MET B 1 49 ? -4.343 -8.248 12.396 1.00 20.66 49 MET B N 1
ATOM 1392 C CA . MET B 1 49 ? -3.563 -9.179 13.208 1.00 16.96 49 MET B CA 1
ATOM 1393 C C . MET B 1 49 ? -2.413 -8.537 13.881 1.00 22.28 49 MET B C 1
ATOM 1394 O O . MET B 1 49 ? -1.271 -8.568 13.412 1.00 20.07 49 MET B O 1
ATOM 1399 N N . SER B 1 50 ? -2.673 -7.930 15.020 1.00 20.29 50 SER B N 1
ATOM 1400 C CA . SER B 1 50 ? -1.615 -7.370 15.816 1.00 26.59 50 SER B CA 1
ATOM 1401 C C . SER B 1 50 ? -0.640 -8.318 16.502 1.00 23.97 50 SER B C 1
ATOM 1402 O O . SER B 1 50 ? 0.388 -7.839 17.006 1.00 30.80 50 SER B O 1
ATOM 1405 N N . ASP B 1 51 ? -0.882 -9.662 16.521 1.00 22.85 51 ASP B N 1
ATOM 1406 C CA . ASP B 1 51 ? 0.037 -10.625 17.100 1.00 30.07 51 ASP B CA 1
ATOM 1407 C C . ASP B 1 51 ? 0.926 -11.291 16.041 1.00 25.73 51 ASP B C 1
ATOM 1408 O O . ASP B 1 51 ? 1.615 -12.283 16.295 1.00 27.84 51 ASP B O 1
ATOM 1413 N N . VAL B 1 52 ? 0.886 -10.752 14.790 1.00 20.35 52 VAL B N 1
ATOM 1414 C CA . VAL B 1 52 ? 1.763 -11.203 13.722 1.00 19.64 52 VAL B CA 1
ATOM 1415 C C . VAL B 1 52 ? 2.436 -9.958 13.181 1.00 17.03 52 VAL B C 1
ATOM 1416 O O . VAL B 1 52 ? 1.776 -8.864 13.154 1.00 18.26 52 VAL B O 1
ATOM 1420 N N . VAL B 1 53 ? 3.705 -10.098 12.826 1.00 14.20 53 VAL B N 1
ATOM 1421 C CA . VAL B 1 53 ? 4.487 -8.944 12.316 1.00 11.80 53 VAL B CA 1
ATOM 1422 C C . VAL B 1 53 ? 4.563 -9.144 10.798 1.00 14.98 53 VAL B C 1
ATOM 1423 O O . VAL B 1 53 ? 4.845 -10.253 10.366 1.00 14.84 53 VAL B O 1
ATOM 1427 N N . PHE B 1 54 ? 4.141 -8.148 10.017 1.00 13.03 54 PHE B N 1
ATOM 1428 C CA . PHE B 1 54 ? 4.240 -8.275 8.599 1.00 12.58 54 PHE B CA 1
ATOM 1429 C C . PHE B 1 54 ? 5.298 -7.339 8.053 1.00 12.63 54 PHE B C 1
ATOM 1430 O O . PHE B 1 54 ? 5.292 -6.119 8.333 1.00 13.60 54 PHE B O 1
ATOM 1438 N N . LEU B 1 55 ? 6.213 -7.859 7.232 1.00 11.39 55 LEU B N 1
ATOM 1439 C CA . LEU B 1 55 ? 7.274 -7.088 6.658 1.00 12.08 55 LEU B CA 1
ATOM 1440 C C . LEU B 1 55 ? 7.259 -7.294 5.129 1.00 11.82 55 LEU B C 1
ATOM 1441 O O . LEU B 1 55 ? 6.706 -8.245 4.622 1.00 10.77 55 LEU B O 1
ATOM 1446 N N . LYS B 1 56 ? 7.923 -6.403 4.403 1.00 10.63 56 LYS B N 1
ATOM 1447 C CA . LYS B 1 56 ? 8.097 -6.576 2.960 1.00 10.50 56 LYS B CA 1
ATOM 1448 C C . LYS B 1 56 ? 9.505 -6.178 2.601 1.00 11.26 56 LYS B C 1
ATOM 1449 O O . LYS B 1 56 ? 10.102 -5.216 3.164 1.00 12.95 56 LYS B O 1
ATOM 1455 N N . VAL B 1 57 ? 10.012 -6.845 1.598 1.00 10.64 57 VAL B N 1
ATOM 1456 C CA . VAL B 1 57 ? 11.381 -6.630 1.060 1.00 9.90 57 VAL B CA 1
ATOM 1457 C C . VAL B 1 57 ? 11.290 -6.483 -0.439 1.00 10.79 57 VAL B C 1
ATOM 1458 O O . VAL B 1 57 ? 10.849 -7.425 -1.180 1.00 10.90 57 VAL B O 1
ATOM 1462 N N . ASP B 1 58 ? 11.637 -5.276 -0.916 1.00 13.68 58 ASP B N 1
ATOM 1463 C CA . ASP B 1 58 ? 11.690 -5.035 -2.368 1.00 12.75 58 ASP B CA 1
ATOM 1464 C C . ASP B 1 58 ? 12.990 -5.669 -2.881 1.00 13.44 58 ASP B C 1
ATOM 1465 O O . ASP B 1 58 ? 14.073 -5.226 -2.477 1.00 15.98 58 ASP B O 1
ATOM 1470 N N . VAL B 1 59 ? 12.909 -6.656 -3.718 1.00 12.52 59 VAL B N 1
ATOM 1471 C CA . VAL B 1 59 ? 14.096 -7.474 -4.137 1.00 13.79 59 VAL B CA 1
ATOM 1472 C C . VAL B 1 59 ? 15.032 -6.573 -4.955 1.00 18.14 59 VAL B C 1
ATOM 1473 O O . VAL B 1 59 ? 16.237 -6.885 -5.023 1.00 19.14 59 VAL B O 1
ATOM 1477 N N . ASP B 1 60 ? 14.536 -5.512 -5.611 1.00 14.70 60 ASP B N 1
ATOM 1478 C CA . ASP B 1 60 ? 15.450 -4.663 -6.392 1.00 20.36 60 ASP B CA 1
ATOM 1479 C C . ASP B 1 60 ? 16.242 -3.800 -5.437 1.00 19.31 60 ASP B C 1
ATOM 1480 O O . ASP B 1 60 ? 17.387 -3.406 -5.748 1.00 29.15 60 ASP B O 1
ATOM 1485 N N . GLU B 1 61 ? 15.668 -3.371 -4.327 1.00 16.65 61 GLU B N 1
ATOM 1486 C CA . GLU B 1 61 ? 16.368 -2.499 -3.384 1.00 17.80 61 GLU B CA 1
ATOM 1487 C C . GLU B 1 61 ? 17.252 -3.317 -2.432 1.00 22.77 61 GLU B C 1
ATOM 1488 O O . GLU B 1 61 ? 18.222 -2.781 -1.886 1.00 24.49 61 GLU B O 1
ATOM 1494 N N . CYS B 1 62 ? 16.886 -4.558 -2.169 1.00 16.21 62 CYS B N 1
ATOM 1495 C CA . CYS B 1 62 ? 17.579 -5.396 -1.219 1.00 15.26 62 CYS B CA 1
ATOM 1496 C C . CYS B 1 62 ? 18.008 -6.718 -1.871 1.00 14.97 62 CYS B C 1
ATOM 1497 O O . CYS B 1 62 ? 17.561 -7.809 -1.469 1.00 15.58 62 CYS B O 1
ATOM 1500 N N . GLU B 1 63 ? 18.829 -6.675 -2.911 1.00 15.96 63 GLU B N 1
ATOM 1501 C CA . GLU B 1 63 ? 19.234 -7.838 -3.661 1.00 15.84 63 GLU B CA 1
ATOM 1502 C C . GLU B 1 63 ? 19.974 -8.810 -2.790 1.00 16.83 63 GLU B C 1
ATOM 1503 O O . GLU B 1 63 ? 19.832 -10.029 -2.931 1.00 17.86 63 GLU B O 1
ATOM 1509 N N . ASP B 1 64 ? 20.741 -8.269 -1.832 1.00 17.69 64 ASP B N 1
ATOM 1510 C CA . ASP B 1 64 ? 21.419 -9.209 -0.904 1.00 16.59 64 ASP B CA 1
ATOM 1511 C C . ASP B 1 64 ? 20.498 -10.018 -0.032 1.00 13.39 64 ASP B C 1
ATOM 1512 O O . ASP B 1 64 ? 20.676 -11.231 0.161 1.00 19.32 64 ASP B O 1
ATOM 1517 N N . ILE B 1 65 ? 19.420 -9.362 0.501 1.00 15.38 65 ILE B N 1
ATOM 1518 C CA . ILE B 1 65 ? 18.469 -10.133 1.280 1.00 15.03 65 ILE B CA 1
ATOM 1519 C C . ILE B 1 65 ? 17.749 -11.164 0.379 1.00 15.40 65 ILE B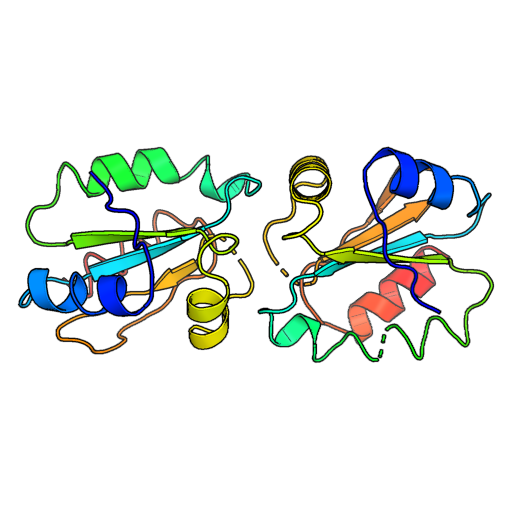 C 1
ATOM 1520 O O . ILE B 1 65 ? 17.475 -12.317 0.741 1.00 15.57 65 ILE B O 1
ATOM 1525 N N . ALA B 1 66 ? 17.440 -10.766 -0.888 1.00 15.02 66 ALA B N 1
ATOM 1526 C CA . ALA B 1 66 ? 16.815 -11.740 -1.776 1.00 15.60 66 ALA B CA 1
ATOM 1527 C C . ALA B 1 66 ? 17.687 -12.992 -2.029 1.00 14.61 66 ALA B C 1
ATOM 1528 O O . ALA B 1 66 ? 17.206 -14.118 -1.996 1.00 15.57 66 ALA B O 1
ATOM 1530 N N . GLN B 1 67 ? 18.949 -12.746 -2.254 1.00 15.35 67 GLN B N 1
ATOM 1531 C CA . GLN B 1 67 ? 19.867 -13.847 -2.453 1.00 18.96 67 GLN B CA 1
ATOM 1532 C C . GLN B 1 67 ? 20.017 -14.703 -1.184 1.00 15.56 67 GLN B C 1
ATOM 1533 O O . GLN B 1 67 ? 20.009 -15.911 -1.280 1.00 18.02 67 GLN B O 1
ATOM 1539 N N . ASP B 1 68 ? 20.020 -14.089 -0.005 1.00 17.30 68 ASP B N 1
ATOM 1540 C CA . ASP B 1 68 ? 20.123 -14.844 1.277 1.00 15.88 68 ASP B CA 1
ATOM 1541 C C . ASP B 1 68 ? 18.945 -15.785 1.458 1.00 20.04 68 ASP B C 1
ATOM 1542 O O . ASP B 1 68 ? 19.048 -16.821 2.179 1.00 22.05 68 ASP B O 1
ATOM 1547 N N . ASN B 1 69 ? 17.784 -15.449 0.885 1.00 17.70 69 ASN B N 1
ATOM 1548 C CA . ASN B 1 69 ? 16.608 -16.273 1.113 1.00 18.36 69 ASN B CA 1
ATOM 1549 C C . ASN B 1 69 ? 16.225 -17.088 -0.093 1.00 22.27 69 ASN B C 1
ATOM 1550 O O . ASN B 1 69 ? 15.153 -17.685 -0.170 1.00 21.73 69 ASN B O 1
ATOM 1555 N N . GLN B 1 70 ? 17.099 -17.129 -1.084 1.00 19.56 70 GLN B N 1
ATOM 1556 C CA . GLN B 1 70 ? 16.874 -18.073 -2.181 1.00 23.00 70 GLN B CA 1
ATOM 1557 C C . GLN B 1 70 ? 15.580 -17.801 -2.934 1.00 21.32 70 GLN B C 1
ATOM 1558 O O . GLN B 1 70 ? 14.875 -18.717 -3.361 1.00 22.39 70 GLN B O 1
ATOM 1564 N N . ILE B 1 71 ? 15.278 -16.502 -3.041 1.00 17.49 71 ILE B N 1
ATOM 1565 C CA . ILE B 1 71 ? 14.033 -16.135 -3.753 1.00 18.22 71 ILE B CA 1
ATOM 1566 C C . ILE B 1 71 ? 14.186 -16.373 -5.233 1.00 19.11 71 ILE B C 1
ATOM 1567 O O . ILE B 1 71 ? 15.251 -16.108 -5.796 1.00 22.69 71 ILE B O 1
ATOM 1572 N N . ALA B 1 72 ? 13.145 -16.951 -5.840 1.00 17.22 72 ALA B N 1
ATOM 1573 C CA . ALA B 1 72 ? 13.147 -17.050 -7.272 1.00 21.67 72 ALA B CA 1
ATOM 1574 C C . ALA B 1 72 ? 11.822 -16.613 -7.872 1.00 23.56 72 ALA B C 1
ATOM 1575 O O . ALA B 1 72 ? 11.784 -16.262 -9.026 1.00 22.04 72 ALA B O 1
ATOM 1577 N N . CYS B 1 73 ? 10.695 -16.680 -7.150 1.00 23.23 73 CYS B N 1
ATOM 1578 C CA . CYS B 1 73 ? 9.397 -16.238 -7.764 1.00 18.48 73 CYS B CA 1
ATOM 1579 C C . CYS B 1 73 ? 8.874 -15.145 -6.891 1.00 25.12 73 CYS B C 1
ATOM 1580 O O . CYS B 1 73 ? 9.254 -15.012 -5.687 1.00 21.02 73 CYS B O 1
ATOM 1583 N N B MET B 1 74 ? 8.079 -14.216 -7.455 0.34 16.80 74 MET B N 1
ATOM 1584 N N C MET B 1 74 ? 7.962 -14.383 -7.455 0.66 17.22 74 MET B N 1
ATOM 1585 C CA B MET B 1 74 ? 7.514 -13.119 -6.645 0.34 16.26 74 MET B CA 1
ATOM 1586 C CA C MET B 1 74 ? 7.389 -13.410 -6.624 0.66 16.11 74 MET B CA 1
ATOM 1587 C C B MET B 1 74 ? 6.017 -12.941 -6.879 0.34 13.79 74 MET B C 1
ATOM 1588 C C C MET B 1 74 ? 5.920 -13.313 -6.850 0.66 12.84 74 MET B C 1
ATOM 1589 O O B MET B 1 74 ? 5.603 -12.857 -8.029 0.34 12.25 74 MET B O 1
ATOM 1590 O O C MET B 1 74 ? 5.427 -13.728 -7.923 0.66 12.87 74 MET B O 1
ATOM 1599 N N . PRO B 1 75 ? 5.226 -12.852 -5.790 1.00 13.19 75 PRO B N 1
ATOM 1600 C CA . PRO B 1 75 ? 5.720 -12.694 -4.406 1.00 12.50 75 PRO B CA 1
ATOM 1601 C C . PRO B 1 75 ? 6.090 -14.023 -3.817 1.00 13.89 75 PRO B C 1
ATOM 1602 O O . PRO B 1 75 ? 5.510 -15.087 -4.123 1.00 16.43 75 PRO B O 1
ATOM 1606 N N . THR B 1 76 ? 7.074 -13.979 -2.908 1.00 12.05 76 THR B N 1
ATOM 1607 C CA . THR B 1 76 ? 7.367 -15.176 -2.036 1.00 11.11 76 THR B CA 1
ATOM 1608 C C . THR B 1 76 ? 7.104 -14.708 -0.625 1.00 13.10 76 THR B C 1
ATOM 1609 O O . THR B 1 76 ? 7.540 -13.605 -0.232 1.00 12.36 76 THR B O 1
ATOM 1613 N N . PHE B 1 77 ? 6.360 -15.508 0.115 1.00 14.04 77 PHE B N 1
ATOM 1614 C CA . PHE B 1 77 ? 6.101 -15.201 1.547 1.00 12.00 77 PHE B CA 1
ATOM 1615 C C . PHE B 1 77 ? 6.918 -16.149 2.404 1.00 12.62 77 PHE B C 1
ATOM 1616 O O . PHE B 1 77 ? 6.804 -17.364 2.254 1.00 14.48 77 PHE B O 1
ATOM 1624 N N . LEU B 1 78 ? 7.763 -15.582 3.232 1.00 12.85 78 LEU B N 1
ATOM 1625 C CA . LEU B 1 78 ? 8.581 -16.399 4.168 1.00 13.53 78 LEU B CA 1
ATOM 1626 C C . LEU B 1 78 ? 7.938 -16.260 5.568 1.00 13.14 78 LEU B C 1
ATOM 1627 O O . LEU B 1 78 ? 7.507 -15.142 5.970 1.00 15.07 78 LEU B O 1
ATOM 1632 N N . PHE B 1 79 ? 7.794 -17.370 6.311 1.00 13.58 79 PHE B N 1
ATOM 1633 C CA . PHE B 1 79 ? 7.204 -17.430 7.629 1.00 12.78 79 PHE B CA 1
ATOM 1634 C C . PHE B 1 79 ? 8.323 -17.686 8.615 1.00 17.04 79 PHE B C 1
ATOM 1635 O O . PHE B 1 79 ? 9.000 -18.707 8.495 1.00 19.31 79 PHE B O 1
ATOM 1643 N N . MET B 1 80 ? 8.486 -16.775 9.568 1.00 16.37 80 MET B N 1
ATOM 1644 C CA . MET B 1 80 ? 9.580 -16.932 10.547 1.00 16.45 80 MET B CA 1
ATOM 1645 C C . MET B 1 80 ? 9.098 -16.763 11.968 1.00 22.31 80 MET B C 1
ATOM 1646 O O . MET B 1 80 ? 8.063 -16.107 12.261 1.00 16.99 80 MET B O 1
ATOM 1651 N N . LYS B 1 81 ? 9.813 -17.378 12.930 1.00 19.79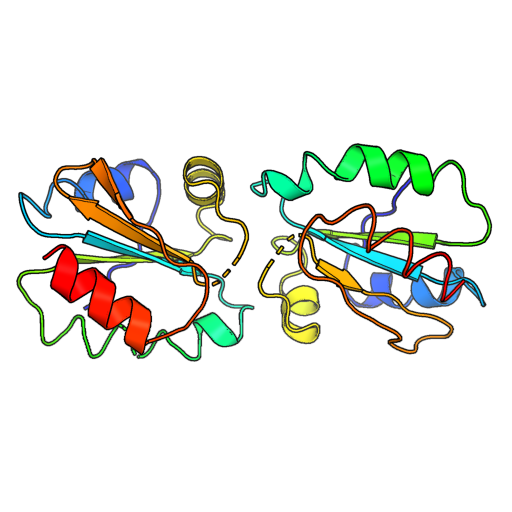 81 LYS B N 1
ATOM 1652 C CA . LYS B 1 81 ? 9.530 -17.027 14.323 1.00 20.01 81 LYS B CA 1
ATOM 1653 C C . LYS B 1 81 ? 10.809 -17.116 15.144 1.00 13.84 81 LYS B C 1
ATOM 1654 O O . LYS B 1 81 ? 11.541 -18.098 14.917 1.00 19.50 81 LYS B O 1
ATOM 1660 N N . ASN B 1 82 ? 11.085 -16.168 16.024 1.00 18.29 82 ASN B N 1
ATOM 1661 C CA . ASN B 1 82 ? 12.356 -16.114 16.767 1.00 21.26 82 ASN B CA 1
ATOM 1662 C C . ASN B 1 82 ? 13.566 -16.212 15.875 1.00 24.30 82 ASN B C 1
ATOM 1663 O O . ASN B 1 82 ? 14.609 -16.809 16.209 1.00 22.85 82 ASN B O 1
ATOM 1668 N N . GLY B 1 83 ? 13.500 -15.513 14.742 1.00 19.48 83 GLY B N 1
ATOM 1669 C CA . GLY B 1 83 ? 14.657 -15.412 13.839 1.00 21.32 83 GLY B CA 1
ATOM 1670 C C . GLY B 1 83 ? 14.869 -16.632 12.968 1.00 18.57 83 GLY B C 1
ATOM 1671 O O . GLY B 1 83 ? 15.755 -16.692 12.119 1.00 23.34 83 GLY B O 1
ATOM 1672 N N . GLN B 1 84 ? 14.002 -17.626 13.120 1.00 18.64 84 GLN B N 1
ATOM 1673 C CA . GLN B 1 84 ? 14.103 -18.891 12.405 1.00 19.38 84 GLN B CA 1
ATOM 1674 C C . GLN B 1 84 ? 12.959 -19.225 11.386 1.00 23.17 84 GLN B C 1
ATOM 1675 O O . GLN B 1 84 ? 11.726 -18.974 11.571 1.00 23.18 84 GLN B O 1
ATOM 1681 N N . LYS B 1 85 ? 13.360 -19.879 10.321 1.00 25.44 85 LYS B N 1
ATOM 1682 C CA . LYS B 1 85 ? 12.399 -20.165 9.250 1.00 21.24 85 LYS B CA 1
ATOM 1683 C C . LYS B 1 85 ? 11.426 -21.249 9.574 1.00 25.45 85 LYS B C 1
ATOM 1684 O O . LYS B 1 85 ? 11.852 -22.286 10.125 1.00 30.91 85 LYS B O 1
ATOM 1690 N N . LEU B 1 86 ? 10.115 -21.033 9.347 1.00 20.48 86 LEU B N 1
ATOM 1691 C CA . LEU B 1 86 ? 9.036 -22.039 9.493 1.00 19.93 86 LEU B CA 1
ATOM 1692 C C . LEU B 1 86 ? 8.490 -22.621 8.255 1.00 25.98 86 LEU B C 1
ATOM 1693 O O . LEU B 1 86 ? 8.038 -23.761 8.250 1.00 29.02 86 LEU B O 1
ATOM 1698 N N . ASP B 1 87 ? 8.389 -21.813 7.189 1.00 20.00 87 ASP B N 1
ATOM 1699 C CA . ASP B 1 87 ? 7.639 -22.262 6.040 1.00 18.73 87 ASP B CA 1
ATOM 1700 C C . ASP B 1 87 ? 7.874 -21.138 4.970 1.00 17.52 87 ASP B C 1
ATOM 1701 O O . ASP B 1 87 ? 8.378 -20.046 5.301 1.00 17.46 87 ASP B O 1
ATOM 1706 N N A SER B 1 88 ? 7.538 -21.438 3.724 0.35 17.64 88 SER B N 1
ATOM 1707 N N B SER B 1 88 ? 7.578 -21.428 3.713 0.65 17.56 88 SER B N 1
ATOM 1708 C CA A SER B 1 88 ? 7.591 -20.474 2.639 0.35 20.19 88 SER B CA 1
ATOM 1709 C CA B SER B 1 88 ? 7.518 -20.422 2.665 0.65 20.27 88 SER B CA 1
ATOM 1710 C C A SER B 1 88 ? 6.489 -20.771 1.632 0.35 17.99 88 SER B C 1
ATOM 1711 C C B SER B 1 88 ? 6.451 -20.759 1.677 0.65 17.94 88 SER B C 1
ATOM 1712 O O A SER B 1 88 ? 6.033 -21.908 1.497 0.35 21.40 88 SER B O 1
ATOM 1713 O O B SER B 1 88 ? 5.990 -21.905 1.576 0.65 21.44 88 SER B O 1
ATOM 1718 N N . LEU B 1 89 ? 6.007 -19.735 0.948 1.00 14.24 89 LEU B N 1
ATOM 1719 C CA . LEU B 1 89 ? 4.950 -19.883 -0.020 1.00 17.01 89 LEU B CA 1
ATOM 1720 C C . LEU B 1 89 ? 5.328 -19.044 -1.256 1.00 15.99 89 LEU B C 1
ATOM 1721 O O . LEU B 1 89 ? 5.580 -17.855 -1.148 1.00 16.32 89 LEU B O 1
ATOM 1726 N N A SER B 1 90 ? 5.261 -19.623 -2.459 0.59 15.02 90 SER B N 1
ATOM 1727 N N B SER B 1 90 ? 5.428 -19.693 -2.425 0.41 15.09 90 SER B N 1
ATOM 1728 C CA A SER B 1 90 ? 5.623 -18.940 -3.652 0.59 16.61 90 SER B CA 1
ATOM 1729 C CA B SER B 1 90 ? 5.610 -19.041 -3.708 0.41 16.63 90 SER B CA 1
ATOM 1730 C C A SER B 1 90 ? 4.375 -18.636 -4.431 0.59 16.97 90 SER B C 1
ATOM 1731 C C B SER B 1 90 ? 4.276 -18.621 -4.314 0.41 16.97 90 SER B C 1
ATOM 1732 O O A SER B 1 90 ? 3.593 -19.551 -4.766 0.59 20.18 90 SER B O 1
ATOM 1733 O O B SER B 1 90 ? 3.343 -19.445 -4.413 0.41 19.69 90 SER B O 1
ATOM 1738 N N . GLY B 1 91 ? 4.153 -17.377 -4.771 1.00 16.73 91 GLY B N 1
ATOM 1739 C CA . GLY B 1 91 ? 2.979 -16.961 -5.472 1.00 15.29 91 GLY B CA 1
ATOM 1740 C C . GLY B 1 91 ? 1.895 -16.318 -4.634 1.00 16.02 91 GLY B C 1
ATOM 1741 O O . GLY B 1 91 ? 2.003 -16.405 -3.426 1.00 18.67 91 GLY B O 1
ATOM 1742 N N . ALA B 1 92 ? 0.904 -15.683 -5.272 1.00 18.78 92 ALA B N 1
ATOM 1743 C CA . ALA B 1 92 ? -0.079 -14.878 -4.599 1.00 19.68 92 ALA B CA 1
ATOM 1744 C C . ALA B 1 92 ? -1.340 -15.701 -4.344 1.00 24.60 92 ALA B C 1
ATOM 1745 O O . ALA B 1 92 ? -2.410 -15.334 -4.834 1.00 31.32 92 ALA B O 1
ATOM 1747 N N . ASN B 1 93 ? -1.247 -16.772 -3.547 1.00 19.95 93 ASN B N 1
ATOM 1748 C CA . ASN B 1 93 ? -2.483 -17.557 -3.290 1.00 19.99 93 ASN B CA 1
ATOM 1749 C C . ASN B 1 93 ? -2.917 -17.180 -1.871 1.00 17.09 93 ASN B C 1
ATOM 1750 O O . ASN B 1 93 ? -2.247 -17.574 -0.875 1.00 18.30 93 ASN B O 1
ATOM 1755 N N . TYR B 1 94 ? -3.926 -16.323 -1.827 1.00 16.08 94 TYR B N 1
ATOM 1756 C CA . TYR B 1 94 ? -4.301 -15.746 -0.551 1.00 14.63 94 TYR B CA 1
ATOM 1757 C C . TYR B 1 94 ? -4.871 -16.798 0.394 1.00 14.23 94 TYR B C 1
ATOM 1758 O O . TYR B 1 94 ? -4.590 -16.722 1.601 1.00 12.85 94 TYR B O 1
ATOM 1767 N N . ASP B 1 95 ? -5.630 -17.780 -0.107 1.00 15.03 95 ASP B N 1
ATOM 1768 C CA . ASP B 1 95 ? -6.049 -18.857 0.822 1.00 13.22 95 ASP B CA 1
ATOM 1769 C C . ASP B 1 95 ? -4.920 -19.668 1.391 1.00 12.55 95 ASP B C 1
ATOM 1770 O O . ASP B 1 95 ? -4.920 -19.963 2.598 1.00 14.38 95 ASP B O 1
ATOM 1775 N N . LYS B 1 96 ? -3.870 -19.952 0.579 1.00 15.55 96 LYS B N 1
ATOM 1776 C CA . LYS B 1 96 ? -2.712 -20.650 1.212 1.00 16.89 96 LYS B CA 1
ATOM 1777 C C . LYS B 1 96 ? -1.923 -19.769 2.224 1.00 13.88 96 LYS B C 1
ATOM 1778 O O . LYS B 1 96 ? -1.472 -20.264 3.260 1.00 16.25 96 LYS B O 1
ATOM 1784 N N . LEU B 1 97 ? -1.864 -18.420 1.991 1.00 13.48 97 LEU B N 1
ATOM 1785 C CA . LEU B 1 97 ? -1.243 -17.502 2.929 1.00 11.52 97 LEU B CA 1
ATOM 1786 C C . LEU B 1 97 ? -2.002 -17.612 4.271 1.00 11.09 97 LEU B C 1
ATOM 1787 O O . LEU B 1 97 ? -1.439 -17.692 5.345 1.00 13.30 97 LEU B O 1
ATOM 1792 N N . LEU B 1 98 ? -3.367 -17.520 4.148 1.00 12.78 98 LEU B N 1
ATOM 1793 C CA . LEU B 1 98 ? -4.163 -17.555 5.380 1.00 14.50 98 LEU B CA 1
ATOM 1794 C C . LEU B 1 98 ? -3.985 -18.875 6.142 1.00 12.05 98 LEU B C 1
ATOM 1795 O O . LEU B 1 98 ? -3.918 -18.824 7.359 1.00 14.08 98 LEU B O 1
ATOM 1800 N N . GLU B 1 99 ? -3.880 -19.980 5.401 1.00 14.69 99 GLU B N 1
ATOM 1801 C CA . GLU B 1 99 ? -3.660 -21.285 6.029 1.00 15.13 99 GLU B CA 1
ATOM 1802 C C . GLU B 1 99 ? -2.328 -21.368 6.721 1.00 17.24 99 GLU B C 1
ATOM 1803 O O . GLU B 1 99 ? -2.219 -21.879 7.831 1.00 18.34 99 GLU B O 1
ATOM 1809 N N . LEU B 1 100 ? -1.278 -20.875 6.073 1.00 13.97 100 LEU B N 1
ATOM 1810 C CA . LEU B 1 100 ? 0.009 -20.816 6.708 1.00 13.88 100 LEU B CA 1
ATOM 1811 C C . LEU B 1 100 ? 0.148 -19.915 7.909 1.00 14.26 100 LEU B C 1
ATOM 1812 O O . LEU B 1 100 ? 0.827 -20.146 8.913 1.00 15.11 100 LEU B O 1
ATOM 1817 N N . VAL B 1 101 ? -0.558 -18.759 7.865 1.00 12.69 101 VAL B N 1
ATOM 1818 C CA . VAL B 1 101 ? -0.563 -17.926 9.076 1.00 13.78 101 VAL B CA 1
ATOM 1819 C C . VAL B 1 101 ? -1.382 -18.641 10.150 1.00 14.60 101 VAL B C 1
ATOM 1820 O O . VAL B 1 101 ? -0.961 -18.579 11.313 1.00 15.88 101 VAL B O 1
ATOM 1824 N N . GLU B 1 102 ? -2.516 -19.282 9.822 1.00 13.97 102 GLU B N 1
ATOM 1825 C CA . GLU B 1 102 ? -3.211 -20.018 10.877 1.00 18.20 102 GLU B CA 1
ATOM 1826 C C . GLU B 1 102 ? -2.345 -21.081 11.520 1.00 18.15 102 GLU B C 1
ATOM 1827 O O . GLU B 1 102 ? -2.363 -21.216 12.760 1.00 20.22 102 GLU B O 1
ATOM 1833 N N . LYS B 1 103 ? -1.649 -21.841 10.670 1.00 17.12 103 LYS B N 1
ATOM 1834 C CA . LYS B 1 103 ? -0.769 -22.954 11.126 1.00 20.11 103 LYS B CA 1
ATOM 1835 C C . LYS B 1 103 ? 0.272 -22.455 12.067 1.00 19.14 103 LYS B C 1
ATOM 1836 O O . LYS B 1 103 ? 0.642 -23.170 13.051 1.00 23.21 103 LYS B O 1
ATOM 1842 N N . ASN B 1 104 ? 0.869 -21.304 11.788 1.00 17.78 104 ASN B N 1
ATOM 1843 C CA . ASN B 1 104 ? 2.140 -20.848 12.404 1.00 18.89 104 ASN B CA 1
ATOM 1844 C C . ASN B 1 104 ? 2.114 -19.757 13.469 1.00 18.61 104 ASN B C 1
ATOM 1845 O O . ASN B 1 104 ? 3.130 -19.384 14.093 1.00 22.77 104 ASN B O 1
ATOM 1850 N N A LYS B 1 105 ? 0.958 -19.091 13.559 0.56 15.11 105 LYS B N 1
ATOM 1851 N N B LYS B 1 105 ? 0.980 -19.092 13.642 0.41 25.91 105 LYS B N 1
ATOM 1852 C CA A LYS B 1 105 ? 0.848 -17.963 14.469 0.56 17.26 105 LYS B CA 1
ATOM 1853 C CA B LYS B 1 105 ? 0.864 -17.937 14.531 0.41 24.37 105 LYS B CA 1
ATOM 1854 C C A LYS B 1 105 ? 0.906 -18.419 15.955 0.56 23.79 105 LYS B C 1
ATOM 1855 C C B LYS B 1 105 ? 0.917 -18.326 16.034 0.41 22.18 105 LYS B C 1
ATOM 1856 O O A LYS B 1 105 ? 1.164 -17.565 16.802 0.56 24.47 105 LYS B O 1
ATOM 1857 O O B LYS B 1 105 ? 0.692 -19.471 16.300 0.41 12.79 105 LYS B O 1
#

Sequence (210 aa):
MVVYQVKDQEDFTKKQLNEAGNKLVVIDFYATWCCGPCKMMIAPKLEELSQQSSMSDVVFLKVDVDECEDIAQDNQIACMMPTFLFMMKNGQKKKLDSSLSSGANYDKLLLEELVEEKNKKMVYQQVKDQEDFTKQLNNEAGNKLVVIDFYATWCCGPCKMMMIAPKKLEELSSQSMSDVVFLKVDVDECEDIAQDNQIACMMPTFLFMKNGQKLDSSLSSGANYDKLLELVEKNKK

CATH classification: 3.40.30.10

B-factor: mean 21.25, std 9.1, range [8.86, 81.07]

InterPro domains:
  IPR005746 Thioredoxin [PIRSF000077] (7-99)
  IPR005746 Thioredoxin [TIGR01068] (10-103)
  IPR013766 Thioredoxin domain [PF00085] (11-102)
  IPR013766 Thioredoxin domain [PS51352] (1-105)
  IPR017937 Thioredoxin, conserved site [PS00194] (24-42)
  IPR036249 Thioredoxin-like superfamily [SSF52833] (2-103)

Solvent-accessible surface area: 10428 Å² total; per-residue (Å²): 157,20,50,63,1,148,75,86,120,14,19,81,118,19,39,108,140,7,42,109,91,0,3,1,0,8,0,28,1,72,3,0,28,47,5,96,150,8,43,84,86,4,62,97,15,19,150,78,32,94,58,8,37,6,4,54,0,7,0,23,122,4,58,69,4,0,92,102,51,156,4,24,28,4,0,13,0,11,0,22,56,86,44,111,129,71,28,56,21,72,20,46,76,56,102,87,0,53,103,9,0,104,145,20,93,142,13,51,76,3,143,71,86,120,8,17,74,96,20,25,106,110,1,38,108,79,0,1,0,0,4,0,29,1,74,4,0,33,56,3,93,149,7,48,70,89,2,57,94,26,10,126,87,30,104,77,8,33,4,1,64,0,10,0,16,132,4,60,71,2,0,89,78,40,145,5,21,31,3,0,11,0,9,0,20,48,87,33,119,139,72,30,54,20,71,24,43,86,76,95,87,0,60,103,10,4,116,146,19,95

Nearest PDB structures (foldseek):
  4aj7-assembly1_B  TM=1.003E+00  e=3.823E-21  Penaeus vannamei
  5g2z-assembly1_B  TM=1.001E+00  e=1.083E-20  Penaeus vannamei
  1aiu-assembly1_A-2  TM=9.832E-01  e=3.764E-15  Homo sapiens
  1erw-assembly1_A-2  TM=9.803E-01  e=4.883E-15  Homo sapiens
  2hsh-assembly1_A  TM=9.764E-01  e=1.682E-14  Homo sapiens

Organism: Penaeus vannamei (NCBI:txid6689)

Radius of gyration: 19.09 Å; Cα contacts (8 Å, |Δi|>4): 463; chains: 2; bounding box: 34×30×59 Å

Foldseek 3Di:
DAAEQQEDVSVVVVLVVLAQAKEKEWEAAPPDDQQVVCVVVQVVVCVVDDRYHHYYYHCVNYVVVCVVVVDDAGGKIFIDGNRHTDDIDHTNPPVVVVVVNVVPD/DAAEQQEDVSVVVQLVVLPFAKEKEWEAAPPDDQQVVCVVVVVVVCVVDPRYHYYYYHCVNYVVVCVVVVDDAPGKIFIAGSNGTDDIDHTNDPVVVVVVNVVRD